Protein AF-R5AY94-F1 (afdb_monomer)

pLDDT: mean 90.34, std 13.42, range [34.06, 98.62]

Mean predicted aligned error: 11.08 Å

Structure (mmCIF, N/CA/C/O backbone):
data_AF-R5AY94-F1
#
_entry.id   AF-R5AY94-F1
#
loop_
_atom_site.group_PDB
_atom_site.id
_atom_site.type_symbol
_atom_site.label_atom_id
_atom_site.label_alt_id
_atom_site.label_comp_id
_atom_site.label_asym_id
_atom_site.label_entity_id
_atom_site.label_seq_id
_atom_site.pdbx_PDB_ins_code
_atom_site.Cartn_x
_atom_site.Cartn_y
_atom_site.Cartn_z
_atom_site.occupancy
_atom_site.B_iso_or_equiv
_atom_site.auth_seq_id
_atom_site.auth_comp_id
_atom_site.auth_asym_id
_atom_site.auth_atom_id
_atom_site.pdbx_PDB_model_num
ATOM 1 N N . MET A 1 1 ? -91.501 -63.914 -25.524 1.00 34.97 1 MET A N 1
ATOM 2 C CA . MET A 1 1 ? -90.488 -63.942 -26.600 1.00 34.97 1 MET A CA 1
ATOM 3 C C . MET A 1 1 ? -89.301 -63.118 -26.114 1.00 34.97 1 MET A C 1
ATOM 5 O O . MET A 1 1 ? -89.539 -61.985 -25.744 1.00 34.97 1 MET A O 1
ATOM 9 N N . LYS A 1 2 ? -88.122 -63.753 -26.025 1.00 34.84 2 LYS A N 1
ATOM 10 C CA . LYS A 1 2 ? -86.732 -63.253 -25.892 1.00 34.84 2 LYS A CA 1
ATOM 11 C C . LYS A 1 2 ? -86.405 -61.986 -25.066 1.00 34.84 2 LYS A C 1
ATOM 13 O O . LYS A 1 2 ? -86.989 -60.925 -25.222 1.00 34.84 2 LYS A O 1
ATOM 18 N N . SER A 1 3 ? -85.374 -62.164 -24.239 1.00 39.06 3 SER A N 1
ATOM 19 C CA . SER A 1 3 ? -84.642 -61.188 -23.428 1.00 39.06 3 SER A CA 1
ATOM 20 C C . SER A 1 3 ? -84.000 -60.057 -24.235 1.00 39.06 3 SER A C 1
ATOM 22 O O . SER A 1 3 ? -83.701 -60.250 -25.408 1.00 39.06 3 SER A O 1
ATOM 24 N N . ILE A 1 4 ? -83.685 -58.949 -23.551 1.00 38.19 4 ILE A N 1
ATOM 25 C CA . ILE A 1 4 ? -82.401 -58.227 -23.623 1.00 38.19 4 ILE A CA 1
ATOM 26 C C . ILE A 1 4 ? -82.153 -57.584 -22.244 1.00 38.19 4 ILE A C 1
ATOM 28 O O . ILE A 1 4 ? -83.044 -56.985 -21.647 1.00 38.19 4 ILE A O 1
ATOM 32 N N . ILE A 1 5 ? -80.937 -57.792 -21.746 1.00 44.88 5 ILE A N 1
ATOM 33 C CA . ILE A 1 5 ? -80.320 -57.218 -20.546 1.00 44.88 5 ILE A CA 1
ATOM 34 C C . ILE A 1 5 ? -79.666 -55.890 -20.947 1.00 44.88 5 ILE A C 1
ATOM 36 O O . ILE A 1 5 ? -78.965 -55.887 -21.956 1.00 44.88 5 ILE A O 1
ATOM 40 N N . SER A 1 6 ? -79.792 -54.834 -20.131 1.00 34.69 6 SER A N 1
ATOM 41 C CA . SER A 1 6 ? -78.907 -53.654 -20.186 1.00 34.69 6 SER A CA 1
ATOM 42 C C . SER A 1 6 ? -78.714 -53.020 -18.800 1.00 34.69 6 SER A C 1
ATOM 44 O O . SER A 1 6 ? -79.535 -52.246 -18.325 1.00 34.69 6 SER A O 1
ATOM 46 N N . THR A 1 7 ? -77.623 -53.449 -18.171 1.00 34.25 7 THR A N 1
ATOM 47 C CA . THR A 1 7 ? -76.639 -52.777 -17.303 1.00 34.25 7 THR A CA 1
ATOM 48 C C . THR A 1 7 ? -76.998 -51.502 -16.520 1.00 34.25 7 THR A C 1
ATOM 50 O O . THR A 1 7 ? -77.291 -50.441 -17.063 1.00 34.25 7 THR A O 1
ATOM 53 N N . LEU A 1 8 ? -76.804 -51.632 -15.206 1.00 35.09 8 LEU A N 1
ATOM 54 C CA . LEU A 1 8 ? -76.816 -50.631 -14.144 1.00 35.09 8 LEU A CA 1
ATOM 55 C C . LEU A 1 8 ? -75.519 -49.790 -14.162 1.00 35.09 8 LEU A C 1
ATOM 57 O O . LEU A 1 8 ? -74.430 -50.356 -14.093 1.00 35.09 8 LEU A O 1
ATOM 61 N N . ALA A 1 9 ? -75.624 -48.460 -14.194 1.00 34.47 9 ALA A N 1
ATOM 62 C CA . ALA A 1 9 ? -74.518 -47.545 -13.896 1.00 34.47 9 ALA A CA 1
ATOM 63 C C . ALA A 1 9 ? -74.770 -46.902 -12.523 1.00 34.47 9 ALA A C 1
ATOM 65 O O . ALA A 1 9 ? -75.576 -45.981 -12.404 1.00 34.47 9 ALA A O 1
ATOM 66 N N . ILE A 1 10 ? -74.117 -47.413 -11.474 1.00 39.81 10 ILE A N 1
ATOM 67 C CA . ILE A 1 10 ? -74.076 -46.744 -10.168 1.00 39.81 10 ILE A CA 1
ATOM 68 C C . ILE A 1 10 ? -72.895 -45.777 -10.198 1.00 39.81 10 ILE A C 1
ATOM 70 O O . ILE A 1 10 ? -71.736 -46.182 -10.228 1.00 39.81 10 ILE A O 1
ATOM 74 N N . LEU A 1 11 ? -73.223 -44.491 -10.209 1.00 34.06 11 LEU A N 1
ATOM 75 C CA . LEU A 1 11 ? -72.298 -43.383 -10.037 1.00 34.06 11 LEU A CA 1
ATOM 76 C C . LEU A 1 11 ? -71.847 -43.362 -8.563 1.00 34.06 11 LEU A C 1
ATOM 78 O O . LEU A 1 11 ? -72.605 -42.951 -7.688 1.00 34.06 11 LEU A O 1
ATOM 82 N N . THR A 1 12 ? -70.638 -43.830 -8.254 1.00 42.84 12 THR A N 1
ATOM 83 C CA . THR A 1 12 ? -70.038 -43.615 -6.928 1.00 42.84 12 THR A CA 1
ATOM 84 C C . THR A 1 12 ? -69.499 -42.192 -6.860 1.00 42.84 12 THR A C 1
ATOM 86 O O . THR A 1 12 ? -68.446 -41.890 -7.421 1.00 42.84 12 THR A O 1
ATOM 89 N N . ALA A 1 13 ? -70.236 -41.305 -6.194 1.00 41.12 13 ALA A N 1
ATOM 90 C CA . ALA A 1 13 ? -69.747 -39.983 -5.836 1.00 41.12 13 ALA A CA 1
ATOM 91 C C . ALA A 1 13 ? -68.631 -40.126 -4.788 1.00 41.12 13 ALA A C 1
ATOM 93 O O . ALA A 1 13 ? -68.873 -40.585 -3.673 1.00 41.12 13 ALA A O 1
ATOM 94 N N . PHE A 1 14 ? -67.406 -39.739 -5.147 1.00 42.56 14 PHE A N 1
ATOM 95 C CA . PHE A 1 14 ? -66.345 -39.503 -4.173 1.00 42.56 14 PHE A CA 1
ATOM 96 C C . PHE A 1 14 ? -66.719 -38.268 -3.351 1.00 42.56 14 PHE A C 1
ATOM 98 O O . PHE A 1 14 ? -66.748 -37.153 -3.870 1.00 42.56 14 PHE A O 1
ATOM 105 N N . THR A 1 15 ? -66.994 -38.445 -2.063 1.00 47.50 15 THR A N 1
ATOM 106 C CA . THR A 1 15 ? -66.993 -37.331 -1.115 1.00 47.50 15 THR A CA 1
ATOM 107 C C . THR A 1 15 ? -65.539 -36.972 -0.830 1.00 47.50 15 THR A C 1
ATOM 109 O O . THR A 1 15 ? -64.868 -37.659 -0.061 1.00 47.50 15 THR A O 1
ATOM 112 N N . ALA A 1 16 ? -65.029 -35.925 -1.477 1.00 42.28 16 ALA A N 1
ATOM 113 C CA . ALA A 1 16 ? -63.759 -35.325 -1.094 1.00 42.28 16 ALA A CA 1
ATOM 114 C C . ALA A 1 16 ? -63.924 -34.700 0.301 1.00 42.28 16 ALA A C 1
ATOM 116 O O . ALA A 1 16 ? -64.634 -33.709 0.465 1.00 42.28 16 ALA A O 1
ATOM 117 N N . SER A 1 17 ? -63.313 -35.300 1.321 1.00 54.66 17 SER A N 1
ATOM 118 C CA . SER A 1 17 ? -63.192 -34.678 2.637 1.00 54.66 17 SER A CA 1
ATOM 119 C C . SER A 1 17 ? -62.143 -33.571 2.551 1.00 54.66 17 SER A C 1
ATOM 121 O O . SER A 1 17 ? -60.967 -33.855 2.326 1.00 54.66 17 SER A O 1
ATOM 123 N N . ALA A 1 18 ? -62.557 -32.316 2.714 1.00 49.47 18 ALA A N 1
ATOM 124 C CA . ALA A 1 18 ? -61.628 -31.203 2.851 1.00 49.47 18 ALA A CA 1
ATOM 125 C C . ALA A 1 18 ? -60.953 -31.285 4.231 1.00 49.47 18 ALA A C 1
ATOM 127 O O . ALA A 1 18 ? -61.608 -31.117 5.258 1.00 49.47 18 ALA A O 1
ATOM 128 N N . GLU A 1 19 ? -59.654 -31.583 4.258 1.00 58.69 19 GLU A N 1
ATOM 129 C CA . GLU A 1 19 ? -58.841 -31.482 5.469 1.00 58.69 19 GLU A CA 1
ATOM 130 C C . GLU A 1 19 ? -58.380 -30.027 5.619 1.00 58.69 19 GLU A C 1
ATOM 132 O O . GLU A 1 19 ? -57.666 -29.506 4.762 1.00 58.69 19 GLU A O 1
ATOM 137 N N . ILE A 1 20 ? -58.786 -29.362 6.701 1.00 65.19 20 ILE A N 1
ATOM 138 C CA . ILE A 1 20 ? -58.244 -28.049 7.058 1.00 65.19 20 ILE A CA 1
ATOM 139 C C . ILE A 1 20 ? -56.851 -28.287 7.651 1.00 65.19 20 ILE A C 1
ATOM 141 O O . ILE A 1 20 ? -56.718 -28.925 8.697 1.00 65.19 20 ILE A O 1
ATOM 145 N N . ARG A 1 21 ? -55.812 -27.810 6.958 1.00 73.75 21 ARG A N 1
ATOM 146 C CA . ARG A 1 21 ? -54.423 -27.836 7.428 1.00 73.75 21 ARG A CA 1
ATOM 147 C C . ARG A 1 21 ? -53.996 -26.426 7.798 1.00 73.75 21 ARG A C 1
ATOM 149 O O . ARG A 1 21 ? -54.076 -25.524 6.971 1.00 73.75 21 ARG A O 1
ATOM 156 N N . GLU A 1 22 ? -53.543 -26.259 9.031 1.00 79.75 22 GLU A N 1
ATOM 157 C CA . GLU A 1 22 ? -52.978 -25.004 9.517 1.00 79.75 22 GLU A CA 1
ATOM 158 C C . GLU A 1 22 ? -51.466 -25.018 9.292 1.00 79.75 22 GLU A C 1
ATOM 160 O O . GLU A 1 22 ? -50.769 -25.960 9.682 1.00 79.75 22 GLU A O 1
ATOM 165 N N . THR A 1 23 ? -50.957 -23.978 8.639 1.00 89.06 23 THR A N 1
ATOM 166 C CA . THR A 1 23 ? -49.537 -23.826 8.316 1.00 89.06 23 THR A CA 1
ATOM 167 C C . THR A 1 23 ? -48.998 -22.515 8.876 1.00 89.06 23 THR A C 1
ATOM 169 O O . THR A 1 23 ? -49.680 -21.492 8.830 1.00 89.06 23 THR A O 1
ATOM 172 N N . MET A 1 24 ? -47.759 -22.537 9.363 1.00 87.25 24 MET A N 1
ATOM 173 C CA . MET A 1 24 ? -46.984 -21.363 9.752 1.00 87.25 24 MET A CA 1
ATOM 174 C C . MET A 1 24 ? -45.966 -21.055 8.654 1.00 87.25 24 MET A C 1
ATOM 176 O O . MET A 1 24 ? -45.112 -21.887 8.357 1.00 87.25 24 MET A O 1
ATOM 180 N N . ASN A 1 25 ? -46.031 -19.853 8.086 1.00 89.44 25 ASN A N 1
ATOM 181 C CA . ASN A 1 25 ? -45.096 -19.401 7.056 1.00 89.44 25 ASN A CA 1
ATOM 182 C C . ASN A 1 25 ? -44.098 -18.415 7.666 1.00 89.44 25 ASN A C 1
ATOM 184 O O . ASN A 1 25 ? -44.501 -17.380 8.199 1.00 89.44 25 ASN A O 1
ATOM 188 N N . VAL A 1 26 ? -42.808 -18.729 7.565 1.00 89.56 26 VAL A N 1
ATOM 189 C CA . VAL A 1 26 ? -41.699 -17.851 7.946 1.00 89.56 26 VAL A CA 1
ATOM 190 C C . VAL A 1 26 ? -41.059 -17.329 6.667 1.00 89.56 26 VAL A C 1
ATOM 192 O O . VAL A 1 26 ? -40.454 -18.094 5.921 1.00 89.56 26 VAL A O 1
ATOM 195 N N . ASN A 1 27 ? -41.216 -16.035 6.404 1.00 89.38 27 ASN A N 1
ATOM 196 C CA . ASN A 1 27 ? -40.558 -15.370 5.281 1.00 89.38 27 ASN A CA 1
ATOM 197 C C . ASN A 1 27 ? -39.185 -14.878 5.740 1.00 89.38 27 ASN A C 1
ATOM 199 O O . ASN A 1 27 ? -39.097 -14.114 6.702 1.00 89.38 27 ASN A O 1
ATOM 203 N N . LEU A 1 28 ? -38.136 -15.345 5.075 1.00 86.19 28 LEU A N 1
ATOM 204 C CA . LEU A 1 28 ? -36.752 -14.995 5.352 1.00 86.19 28 LEU A CA 1
ATOM 205 C C . LEU A 1 28 ? -36.343 -13.752 4.550 1.00 86.19 28 LEU A C 1
ATOM 207 O O . LEU A 1 28 ? -36.939 -13.422 3.523 1.00 86.19 28 LEU A O 1
ATOM 211 N N . ALA A 1 29 ? -35.324 -13.045 5.042 1.00 72.69 29 ALA A N 1
ATOM 212 C CA . ALA A 1 29 ? -34.836 -11.802 4.439 1.00 72.69 29 ALA A CA 1
ATOM 213 C C . ALA A 1 29 ? -34.216 -12.008 3.045 1.00 72.69 29 ALA A C 1
ATOM 215 O O . ALA A 1 29 ? -34.224 -11.090 2.231 1.00 72.69 29 ALA A O 1
ATOM 216 N N . ASP A 1 30 ? -33.748 -13.222 2.745 1.00 79.56 30 ASP A N 1
ATOM 217 C CA . ASP A 1 30 ? -33.262 -13.622 1.419 1.00 79.56 30 ASP A CA 1
ATOM 218 C C . ASP A 1 30 ? -34.393 -13.836 0.387 1.00 79.56 30 ASP A C 1
ATOM 220 O O . ASP A 1 30 ? -34.139 -14.197 -0.761 1.00 79.56 30 ASP A O 1
ATOM 224 N N . GLY A 1 31 ? -35.651 -13.611 0.787 1.00 80.06 31 GLY A N 1
ATOM 225 C CA . GLY A 1 31 ? -36.835 -13.755 -0.055 1.00 80.06 31 GLY A CA 1
ATOM 226 C C . GLY A 1 31 ? -37.407 -15.172 -0.102 1.00 80.06 31 GLY A C 1
ATOM 227 O O . GLY A 1 31 ? -38.411 -15.395 -0.781 1.00 80.06 31 GLY A O 1
ATOM 228 N N . THR A 1 32 ? -36.816 -16.133 0.612 1.00 90.06 32 THR A N 1
ATOM 229 C CA . THR A 1 32 ? -37.347 -17.496 0.699 1.00 90.06 32 THR A CA 1
ATOM 230 C C . THR A 1 32 ? -38.437 -17.615 1.768 1.00 90.06 32 THR A C 1
ATOM 232 O O . THR A 1 32 ? -38.491 -16.858 2.738 1.00 90.06 32 THR A O 1
ATOM 235 N N . THR A 1 33 ? -39.336 -18.587 1.605 1.00 93.81 33 THR A N 1
ATOM 236 C CA . THR A 1 33 ? -40.382 -18.887 2.591 1.00 93.81 33 THR A CA 1
ATOM 237 C C . THR A 1 33 ? -40.219 -20.310 3.094 1.00 93.81 33 THR A C 1
ATOM 239 O O . THR A 1 33 ? -40.278 -21.264 2.316 1.00 93.81 33 THR A O 1
ATOM 242 N N . VAL A 1 34 ? -40.102 -20.466 4.410 1.00 92.38 34 VAL A N 1
ATOM 243 C CA . VAL A 1 34 ? -40.147 -21.769 5.075 1.00 92.38 34 VAL A CA 1
ATOM 244 C C . VAL A 1 34 ? -41.550 -21.989 5.629 1.00 92.38 34 VAL A C 1
ATOM 246 O O . VAL A 1 34 ? -42.057 -21.186 6.410 1.00 92.38 34 VAL A O 1
ATOM 249 N N . THR A 1 35 ? -42.196 -23.074 5.205 1.00 91.00 35 THR A N 1
ATOM 250 C CA . THR A 1 35 ? -43.553 -23.432 5.639 1.00 91.00 35 THR A CA 1
ATOM 251 C C . THR A 1 35 ? -43.501 -24.611 6.601 1.00 91.00 35 THR A C 1
ATOM 253 O O . THR A 1 35 ? -42.995 -25.675 6.251 1.00 91.00 35 THR A O 1
ATOM 256 N N . TYR A 1 36 ? -44.076 -24.440 7.787 1.00 89.00 36 TYR A N 1
ATOM 257 C CA . TYR A 1 36 ? -44.225 -25.481 8.798 1.00 89.00 36 TYR A CA 1
ATOM 258 C C . TYR A 1 36 ? -45.691 -25.885 8.918 1.00 89.00 36 TYR A C 1
ATOM 260 O O . TYR A 1 36 ? -46.584 -25.038 8.940 1.00 89.00 36 TYR A O 1
ATOM 268 N N . ASN A 1 37 ? -45.959 -27.179 9.046 1.00 88.25 37 ASN A N 1
ATOM 269 C CA . ASN A 1 37 ? -47.265 -27.648 9.490 1.00 88.25 37 ASN A CA 1
ATOM 270 C C . ASN A 1 37 ? -47.376 -27.402 10.998 1.00 88.25 37 ASN A C 1
ATOM 272 O O . ASN A 1 37 ? -46.527 -27.857 11.761 1.00 88.25 37 ASN A O 1
ATOM 276 N N . VAL A 1 38 ? -48.415 -26.690 11.435 1.00 86.12 38 VAL A N 1
ATOM 277 C CA . VAL A 1 38 ? -48.557 -26.273 12.841 1.00 86.12 38 VAL A CA 1
ATOM 278 C C . VAL A 1 38 ? -48.622 -27.477 13.786 1.00 86.12 38 VAL A C 1
ATOM 280 O O . VAL A 1 38 ? -48.124 -27.397 14.904 1.00 86.12 38 VAL A O 1
ATOM 283 N N . LYS A 1 39 ? -49.144 -28.625 13.327 1.00 86.25 39 LYS A N 1
ATOM 284 C CA . LYS A 1 39 ? -49.183 -29.872 14.116 1.00 86.25 39 LYS A CA 1
ATOM 285 C C . LYS A 1 39 ? -47.795 -30.399 14.499 1.00 86.25 39 LYS A C 1
ATOM 287 O O . LYS A 1 39 ? -47.687 -31.126 15.482 1.00 86.25 39 LYS A O 1
ATOM 292 N N . ASP A 1 40 ? -46.769 -30.031 13.739 1.00 87.12 40 ASP A N 1
ATOM 293 C CA . ASP A 1 40 ? -45.397 -30.502 13.924 1.00 87.12 40 ASP A CA 1
ATOM 294 C C . ASP A 1 40 ? -44.556 -29.514 14.762 1.00 87.12 40 ASP A C 1
ATOM 296 O O . ASP A 1 40 ? -43.417 -29.809 15.124 1.00 87.12 40 ASP A O 1
ATOM 300 N N . VAL A 1 41 ? -45.108 -28.344 15.118 1.00 84.62 41 VAL A N 1
ATOM 301 C CA . VAL A 1 41 ? -44.423 -27.306 15.903 1.00 84.62 41 VAL A CA 1
ATOM 302 C C . VAL A 1 41 ? -44.779 -27.454 17.382 1.00 84.62 41 VAL A C 1
ATOM 304 O O . VAL A 1 41 ? -45.906 -27.201 17.795 1.00 84.62 41 VAL A O 1
ATOM 307 N N . THR A 1 42 ? -43.804 -27.843 18.206 1.00 87.94 42 THR A N 1
ATOM 308 C CA . THR A 1 42 ? -44.009 -27.992 19.662 1.00 87.94 42 THR A CA 1
ATOM 309 C C . THR A 1 42 ? -43.748 -26.691 20.428 1.00 87.94 42 THR A C 1
ATOM 311 O O . THR A 1 42 ? -44.441 -26.395 21.399 1.00 87.94 42 THR A O 1
ATOM 314 N N . ASN A 1 43 ? -42.758 -25.899 20.007 1.00 86.31 43 ASN A N 1
ATOM 315 C CA . ASN A 1 43 ? -42.499 -24.555 20.519 1.00 86.31 43 ASN A CA 1
ATOM 316 C C . ASN A 1 43 ? -41.846 -23.687 19.432 1.00 86.31 43 ASN A C 1
ATOM 318 O O . ASN A 1 43 ? -41.287 -24.209 18.468 1.00 86.31 43 ASN A O 1
ATOM 322 N N . VAL A 1 44 ? -41.921 -22.368 19.610 1.00 85.75 44 VAL A N 1
ATOM 323 C CA . VAL A 1 44 ? -41.133 -21.382 18.864 1.00 85.75 44 VAL A CA 1
ATOM 324 C C . VAL A 1 44 ? -40.446 -20.518 19.908 1.00 85.75 44 VAL A C 1
ATOM 326 O O . VAL A 1 44 ? -41.116 -19.939 20.763 1.00 85.75 44 VAL A O 1
ATOM 329 N N . THR A 1 45 ? -39.120 -20.465 19.859 1.00 74.81 45 THR A N 1
ATOM 330 C CA . THR A 1 45 ? -38.317 -19.707 20.820 1.00 74.81 45 THR A CA 1
ATOM 331 C C . THR A 1 45 ? -37.501 -18.675 20.063 1.00 74.81 45 THR A C 1
ATOM 333 O O . THR A 1 45 ? -36.891 -18.992 19.045 1.00 74.81 45 THR A O 1
ATOM 336 N N . PHE A 1 46 ? -37.504 -17.445 20.567 1.00 80.31 46 PHE A N 1
ATOM 337 C CA . PHE A 1 46 ? -36.675 -16.358 20.068 1.00 80.31 46 PHE A CA 1
ATOM 338 C C . PHE A 1 46 ? -35.607 -16.085 21.119 1.00 80.31 46 PHE A C 1
ATOM 340 O O . PHE A 1 46 ? -35.935 -15.789 22.268 1.00 80.31 46 PHE A O 1
ATOM 347 N N . GLU A 1 47 ? -34.343 -16.223 20.739 1.00 74.94 47 GLU A N 1
ATOM 348 C CA . GLU A 1 47 ? -33.216 -15.870 21.591 1.00 74.94 47 GLU A CA 1
ATOM 349 C C . GLU A 1 47 ? -32.656 -14.530 21.119 1.00 74.94 47 GLU A C 1
ATOM 351 O O . GLU A 1 47 ? -32.255 -14.382 19.965 1.00 74.94 47 GLU A O 1
ATOM 356 N N . SER A 1 48 ? -32.657 -13.543 22.011 1.00 67.56 48 SER A N 1
ATOM 357 C CA . SER A 1 48 ? -32.000 -12.260 21.776 1.00 67.56 48 SER A CA 1
ATOM 358 C C . SER A 1 48 ? -30.627 -12.309 22.429 1.00 67.56 48 SER A C 1
ATOM 360 O O . SER A 1 48 ? -30.530 -12.342 23.655 1.00 67.56 48 SER A O 1
ATOM 362 N N . LYS A 1 49 ? -29.565 -12.316 21.622 1.00 67.38 49 LYS A N 1
ATOM 363 C CA . LYS A 1 49 ? -28.190 -12.189 22.112 1.00 67.38 49 LYS A CA 1
ATOM 364 C C . LYS A 1 49 ? -27.812 -10.708 22.124 1.00 67.38 49 LYS A C 1
ATOM 366 O O . LYS A 1 49 ? -27.916 -10.039 21.100 1.00 67.38 49 LYS A O 1
ATOM 371 N N . GLU A 1 50 ? -27.373 -10.197 23.269 1.00 69.88 50 GLU A N 1
ATOM 372 C CA . GLU A 1 50 ? -26.692 -8.902 23.325 1.00 69.88 50 GLU A CA 1
ATOM 373 C C . GLU A 1 50 ? -25.294 -9.092 22.727 1.00 69.88 50 GLU A C 1
ATOM 375 O O . GLU A 1 50 ? -24.468 -9.834 23.263 1.00 69.88 50 GLU A O 1
ATOM 380 N N . ILE A 1 51 ? -25.061 -8.492 21.562 1.00 72.12 51 ILE A N 1
ATOM 381 C CA . ILE A 1 51 ? -23.766 -8.539 20.886 1.00 72.12 51 ILE A CA 1
ATOM 382 C C . ILE A 1 51 ? -22.963 -7.345 21.392 1.00 72.12 51 ILE A C 1
ATOM 384 O O . ILE A 1 51 ? -23.393 -6.199 21.276 1.00 72.12 51 ILE A O 1
ATOM 388 N N . ARG A 1 52 ? -21.795 -7.612 21.977 1.00 83.31 52 ARG A N 1
ATOM 389 C CA . ARG A 1 52 ? -20.845 -6.553 22.315 1.00 83.31 52 ARG A CA 1
ATOM 390 C C . ARG A 1 52 ? -20.276 -5.995 21.016 1.00 83.31 52 ARG A C 1
ATOM 392 O O . 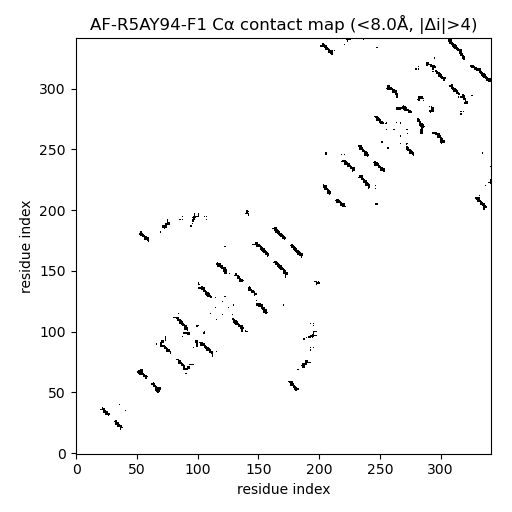ARG A 1 52 ? -19.765 -6.754 20.212 1.00 83.31 52 ARG A O 1
ATOM 399 N N . GLU A 1 53 ? -20.315 -4.686 20.826 1.00 91.88 53 GLU A N 1
ATOM 400 C CA . GLU A 1 53 ? -19.757 -4.034 19.639 1.00 91.88 53 GLU A CA 1
ATOM 401 C C . GLU A 1 53 ? -18.389 -3.427 19.978 1.00 91.88 53 GLU A C 1
ATOM 403 O O . GLU A 1 53 ? -18.281 -2.240 20.280 1.00 91.88 53 GLU A O 1
ATOM 408 N N . ALA A 1 54 ? -17.337 -4.251 20.017 1.00 95.31 54 ALA A N 1
ATOM 409 C CA . ALA A 1 54 ? -16.001 -3.757 20.358 1.00 95.31 54 ALA A CA 1
ATOM 410 C C . ALA A 1 54 ? -15.353 -2.996 19.199 1.00 95.31 54 ALA A C 1
ATOM 412 O O . ALA A 1 54 ? -14.627 -2.036 19.437 1.00 95.31 54 ALA A O 1
ATOM 413 N N . PHE A 1 55 ? -15.609 -3.411 17.960 1.00 97.94 55 PHE A N 1
ATOM 414 C CA . PHE A 1 55 ? -15.141 -2.723 16.765 1.00 97.94 55 PHE A CA 1
ATOM 415 C C . PHE A 1 55 ? -16.199 -2.826 15.670 1.00 97.94 55 PHE A C 1
ATOM 417 O O . PHE A 1 55 ? -16.735 -3.906 15.427 1.00 97.94 55 PHE A O 1
ATOM 424 N N . THR A 1 56 ? -16.551 -1.705 15.043 1.00 97.75 56 THR A N 1
ATOM 425 C CA . THR A 1 56 ? -17.546 -1.685 13.967 1.00 97.75 56 THR A CA 1
ATOM 426 C C . THR A 1 56 ? -17.117 -0.774 12.836 1.00 97.75 56 THR A C 1
ATOM 428 O O . THR A 1 56 ? -16.436 0.230 13.058 1.00 97.75 56 THR A O 1
ATOM 431 N N . ILE A 1 57 ? -17.538 -1.138 11.629 1.00 97.50 57 ILE A N 1
ATOM 432 C CA . ILE A 1 57 ? -17.333 -0.363 10.409 1.00 97.50 57 ILE A CA 1
ATOM 433 C C . ILE A 1 57 ? -18.667 -0.322 9.681 1.00 97.50 57 ILE A C 1
ATOM 435 O O . ILE A 1 57 ? -19.278 -1.355 9.432 1.00 97.50 57 ILE A O 1
ATOM 439 N N . THR A 1 58 ? -19.135 0.874 9.356 1.00 97.25 58 THR A N 1
ATOM 440 C CA . THR A 1 58 ? -20.337 1.097 8.552 1.00 97.25 58 THR A CA 1
ATOM 441 C C . THR A 1 58 ? -19.916 1.864 7.306 1.00 97.25 58 THR A C 1
ATOM 443 O O . THR A 1 58 ? -19.762 3.083 7.393 1.00 97.25 58 THR A O 1
ATOM 446 N N . PRO A 1 59 ? -19.679 1.184 6.170 1.00 93.38 59 PRO A N 1
ATOM 447 C CA . PRO A 1 59 ? -19.340 1.847 4.917 1.00 93.38 59 PRO A CA 1
ATOM 448 C C . PRO A 1 59 ? -20.452 2.796 4.469 1.00 93.38 59 PRO A C 1
ATOM 450 O O . PRO A 1 59 ? -21.628 2.596 4.793 1.00 93.38 59 PRO A O 1
ATOM 453 N N . ALA A 1 60 ? -20.103 3.798 3.670 1.00 91.12 60 ALA A N 1
ATOM 454 C CA . ALA A 1 60 ? -21.071 4.725 3.098 1.00 91.12 60 ALA A CA 1
ATOM 455 C C . ALA A 1 60 ? -22.151 3.995 2.273 1.00 91.12 60 ALA A C 1
ATOM 457 O O . ALA A 1 60 ? -21.888 3.445 1.206 1.00 91.12 60 ALA A O 1
ATOM 458 N N . GLY A 1 61 ? -23.388 3.965 2.781 1.00 86.19 61 GLY A N 1
ATOM 459 C CA . GLY A 1 61 ? -24.498 3.243 2.144 1.00 86.19 61 GLY A CA 1
ATOM 460 C C . GLY A 1 61 ? -24.388 1.711 2.192 1.00 86.19 61 GLY A C 1
ATOM 461 O O . GLY A 1 61 ? -25.187 1.038 1.542 1.00 86.19 61 GLY A O 1
ATOM 462 N N . GLY A 1 62 ? -23.425 1.170 2.943 1.00 88.44 62 GLY A N 1
ATOM 463 C CA . GLY A 1 62 ? -23.230 -0.261 3.158 1.00 88.44 62 GLY A CA 1
ATOM 464 C C . GLY A 1 62 ? -23.846 -0.767 4.462 1.00 88.44 62 GLY A C 1
ATOM 465 O O . GLY A 1 62 ? -24.399 -0.009 5.263 1.00 88.44 62 GLY A O 1
ATOM 466 N N . GLU A 1 63 ? -23.741 -2.076 4.683 1.00 91.94 63 GLU A N 1
ATOM 467 C CA . GLU A 1 63 ? -24.160 -2.698 5.939 1.00 91.94 63 GLU A CA 1
ATOM 468 C C . GLU A 1 63 ? -23.090 -2.541 7.024 1.00 91.94 63 GLU A C 1
ATOM 470 O O . GLU A 1 63 ? -21.888 -2.590 6.760 1.00 91.94 63 GLU A O 1
ATOM 475 N N . LYS A 1 64 ? -23.541 -2.369 8.269 1.00 94.38 64 LYS A N 1
ATOM 476 C CA . LYS A 1 64 ? -22.660 -2.313 9.435 1.00 94.38 64 LYS A CA 1
ATOM 477 C C . LYS A 1 64 ? -22.034 -3.685 9.685 1.00 94.38 64 LYS A C 1
ATOM 479 O O . LYS A 1 64 ? -22.741 -4.647 9.979 1.00 94.38 64 LYS A O 1
ATOM 484 N N . VAL A 1 65 ? -20.708 -3.738 9.666 1.00 94.88 65 VAL A N 1
ATOM 485 C CA . VAL A 1 65 ? -19.904 -4.894 10.067 1.00 94.88 65 VAL A CA 1
ATOM 486 C C . VAL A 1 65 ? -19.559 -4.767 11.551 1.00 94.88 65 VAL A C 1
ATOM 488 O O . VAL A 1 65 ? -19.145 -3.699 12.011 1.00 94.88 65 VAL A O 1
ATOM 491 N N . ILE A 1 66 ? -19.751 -5.846 12.315 1.00 95.19 66 ILE A N 1
ATOM 492 C CA . ILE A 1 66 ? -19.582 -5.873 13.774 1.00 95.19 66 ILE A CA 1
ATOM 493 C C . ILE A 1 66 ? -18.568 -6.947 14.161 1.00 95.19 66 ILE A C 1
ATOM 495 O O . ILE A 1 66 ? -18.734 -8.117 13.826 1.00 95.19 66 ILE A O 1
ATOM 499 N N . TYR A 1 67 ? -17.580 -6.552 14.959 1.00 95.25 67 TYR A N 1
ATOM 500 C CA . TYR A 1 67 ? -16.619 -7.435 15.605 1.00 95.25 67 TYR A CA 1
ATOM 501 C C . TYR A 1 67 ? -16.830 -7.406 17.123 1.00 95.25 67 TYR A C 1
ATOM 503 O O . TYR A 1 67 ? -16.783 -6.347 17.762 1.00 95.25 67 TYR A O 1
ATOM 511 N N . GLU A 1 68 ? -17.063 -8.586 17.714 1.00 93.88 68 GLU A N 1
ATOM 512 C CA . GLU A 1 68 ? -17.369 -8.712 19.149 1.00 93.88 68 GLU A CA 1
ATOM 513 C C . GLU A 1 68 ? -16.192 -8.313 20.056 1.00 93.88 68 GLU A C 1
ATOM 515 O O . GLU A 1 68 ? -16.378 -7.942 21.221 1.00 93.88 68 GLU A O 1
ATOM 520 N N . THR A 1 69 ? -14.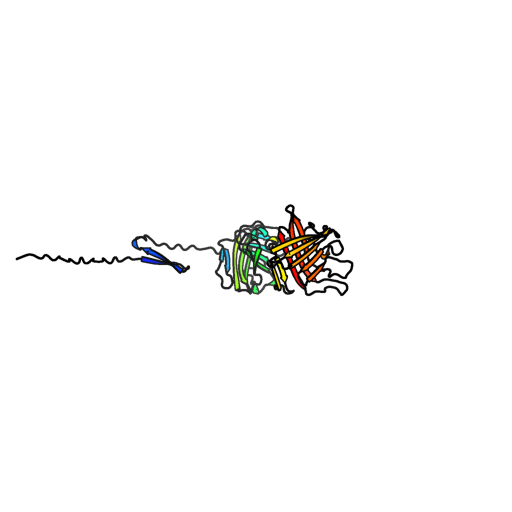971 -8.382 19.522 1.00 93.50 69 THR A N 1
ATOM 521 C CA . THR A 1 69 ? -13.722 -8.098 20.227 1.00 93.50 69 THR A CA 1
ATOM 522 C C . THR A 1 69 ? -12.732 -7.361 19.328 1.00 93.50 69 THR A C 1
ATOM 524 O O . THR A 1 69 ? -12.829 -7.390 18.105 1.00 93.50 69 THR A O 1
ATOM 527 N N . ILE A 1 70 ? -11.751 -6.719 19.963 1.00 97.25 70 ILE A N 1
ATOM 528 C CA . ILE A 1 70 ? -10.488 -6.327 19.335 1.00 97.25 70 ILE A CA 1
ATOM 529 C C . ILE A 1 70 ? -9.457 -7.353 19.825 1.00 97.25 70 ILE A C 1
ATOM 531 O O . ILE A 1 70 ? -9.098 -7.293 21.007 1.00 97.25 70 ILE A O 1
ATOM 535 N N . PRO A 1 71 ? -9.035 -8.330 18.994 1.00 95.88 71 PRO A N 1
ATOM 536 C CA . PRO A 1 71 ? -8.214 -9.455 19.451 1.00 95.88 71 PRO A CA 1
ATOM 537 C C . PRO A 1 71 ? -6.860 -9.025 20.017 1.00 95.88 71 PRO A C 1
ATOM 539 O O . PRO A 1 71 ? -6.376 -9.589 20.997 1.00 95.88 71 PRO A O 1
ATOM 542 N N . THR A 1 72 ? -6.252 -7.997 19.427 1.00 96.94 72 THR A N 1
ATOM 543 C CA . THR A 1 72 ? -4.983 -7.432 19.886 1.00 96.94 72 THR A CA 1
ATOM 544 C C . THR A 1 72 ? -4.991 -5.918 19.734 1.00 96.94 72 THR A C 1
ATOM 546 O O . THR A 1 72 ? -5.434 -5.388 18.719 1.00 96.94 72 THR A O 1
ATOM 549 N N . MET A 1 73 ? -4.446 -5.227 20.737 1.00 98.19 73 MET A N 1
ATOM 550 C CA . MET A 1 73 ? -4.037 -3.829 20.641 1.00 98.19 73 MET A CA 1
ATOM 551 C C . MET A 1 73 ? -2.512 -3.763 20.706 1.00 98.19 73 MET A C 1
ATOM 553 O O . MET A 1 73 ? -1.921 -4.060 21.745 1.00 98.19 73 MET A O 1
ATOM 557 N N . LEU A 1 74 ? -1.882 -3.375 19.608 1.00 98.38 74 LEU A N 1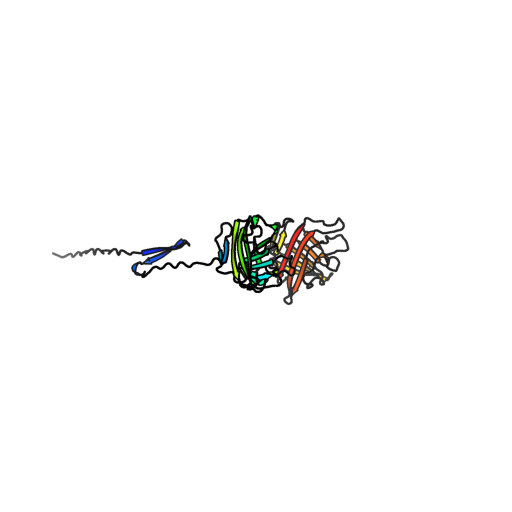
ATOM 558 C CA . LEU A 1 74 ? -0.461 -3.073 19.528 1.00 98.38 74 LEU A CA 1
ATOM 559 C C . LEU A 1 74 ? -0.233 -1.618 19.930 1.00 98.38 74 LEU A C 1
ATOM 561 O O . LEU A 1 74 ? -1.051 -0.744 19.639 1.00 98.38 74 LEU A O 1
ATOM 565 N N . ARG A 1 75 ? 0.885 -1.345 20.598 1.00 96.50 75 ARG A N 1
ATOM 566 C CA . ARG A 1 75 ? 1.283 0.006 20.992 1.00 96.50 75 ARG A CA 1
ATOM 567 C C . ARG A 1 75 ? 2.764 0.219 20.727 1.00 96.50 75 ARG A C 1
ATOM 569 O O . ARG A 1 75 ? 3.590 -0.522 21.258 1.00 96.50 75 ARG A O 1
ATOM 576 N N . VAL A 1 76 ? 3.091 1.293 20.017 1.00 95.25 76 VAL A N 1
ATOM 577 C CA . VAL A 1 76 ? 4.466 1.796 19.937 1.00 95.25 76 VAL A CA 1
ATOM 578 C C . VAL A 1 76 ? 4.678 2.760 21.095 1.00 95.25 76 VAL A C 1
ATOM 580 O O . VAL A 1 76 ? 3.924 3.722 21.284 1.00 95.25 76 VAL A O 1
ATOM 583 N N . VAL A 1 77 ? 5.671 2.465 21.933 1.00 79.12 77 VAL A N 1
ATOM 584 C CA . VAL A 1 77 ? 6.044 3.360 23.029 1.00 79.12 77 VAL A CA 1
ATOM 585 C C . VAL A 1 77 ? 7.001 4.412 22.473 1.00 79.12 77 VAL A C 1
ATOM 587 O O . VAL A 1 77 ? 8.015 4.037 21.890 1.00 79.12 77 VAL A O 1
ATOM 590 N N . PRO A 1 78 ? 6.716 5.710 22.658 1.00 81.25 78 PRO A N 1
ATOM 591 C CA . PRO A 1 78 ? 7.611 6.757 22.193 1.00 81.25 78 PRO A CA 1
ATOM 592 C C . PRO A 1 78 ? 9.002 6.617 22.827 1.00 81.25 78 PRO A C 1
ATOM 594 O O . PRO A 1 78 ? 9.117 6.446 24.042 1.00 81.25 78 PRO A O 1
ATOM 597 N N . GLY A 1 79 ? 10.053 6.713 22.007 1.00 76.56 79 GLY A N 1
ATOM 598 C CA . GLY A 1 79 ? 11.446 6.706 22.475 1.00 76.56 79 GLY A CA 1
ATOM 599 C C . GLY A 1 79 ? 11.840 7.973 23.249 1.00 76.56 79 GLY A C 1
ATOM 600 O O . GLY A 1 79 ? 12.789 7.950 24.028 1.00 76.56 79 GLY A O 1
ATOM 601 N N . GLU A 1 80 ? 11.080 9.059 23.079 1.00 77.62 80 GLU A N 1
ATOM 602 C CA . GLU A 1 80 ? 11.278 10.358 23.730 1.00 77.62 80 GLU A CA 1
ATOM 603 C C . GLU A 1 80 ? 9.947 10.912 24.260 1.00 77.62 80 GLU A C 1
ATOM 605 O O . GLU A 1 80 ? 8.904 10.713 23.642 1.00 77.62 80 GLU A O 1
ATOM 610 N N . GLU A 1 81 ? 9.956 11.669 25.364 1.00 68.81 81 GLU A N 1
ATOM 611 C CA . GLU A 1 81 ? 8.721 12.189 25.992 1.00 68.81 81 GLU A CA 1
ATOM 612 C C . GLU A 1 81 ? 7.866 13.078 25.068 1.00 68.81 81 GLU A C 1
ATOM 614 O O . GLU A 1 81 ? 6.651 13.153 25.238 1.00 68.81 81 GLU A O 1
ATOM 619 N N . ALA A 1 82 ? 8.481 13.735 24.080 1.00 73.25 82 ALA A N 1
ATOM 620 C CA . ALA A 1 82 ? 7.795 14.600 23.119 1.00 73.25 82 ALA A CA 1
ATOM 621 C C . ALA A 1 82 ? 7.295 13.861 21.862 1.00 73.25 82 ALA A C 1
ATOM 623 O O . ALA A 1 82 ? 6.742 14.493 20.961 1.00 73.25 82 ALA A O 1
ATOM 624 N N . SER A 1 83 ? 7.489 12.543 21.779 1.00 84.88 83 SER A N 1
ATOM 625 C CA . SER A 1 83 ? 7.062 11.755 20.625 1.00 84.88 83 SER A CA 1
ATOM 626 C C . SER A 1 83 ? 5.601 11.319 20.739 1.00 84.88 83 SER A C 1
ATOM 628 O O . SER A 1 83 ? 5.047 11.139 21.824 1.00 84.88 83 SER A O 1
ATOM 630 N N . SER A 1 84 ? 4.967 11.151 19.584 1.00 88.88 84 SER A N 1
ATOM 631 C CA . SER A 1 84 ? 3.609 10.626 19.470 1.00 88.88 84 SER A CA 1
ATOM 632 C C . SER A 1 84 ? 3.487 9.211 20.029 1.00 88.88 84 SER A C 1
ATOM 634 O O . SER A 1 84 ? 4.430 8.424 19.973 1.00 88.88 84 SER A O 1
ATOM 636 N N . ILE A 1 85 ? 2.293 8.875 20.507 1.00 92.25 85 ILE A N 1
ATOM 637 C CA . ILE A 1 85 ? 1.938 7.506 20.886 1.00 92.25 85 ILE A CA 1
ATOM 638 C C . ILE A 1 85 ? 1.152 6.895 19.735 1.00 92.25 85 ILE A C 1
ATOM 640 O O . ILE A 1 85 ? 0.248 7.542 19.204 1.00 92.25 85 ILE A O 1
ATOM 644 N N . GLU A 1 86 ? 1.476 5.656 19.382 1.00 96.12 86 GLU A N 1
ATOM 645 C CA . GLU A 1 86 ? 0.818 4.954 18.282 1.00 96.12 86 GLU A CA 1
ATOM 646 C C . GLU A 1 86 ? 0.147 3.675 18.758 1.00 96.12 86 GLU A C 1
ATOM 648 O O . GLU A 1 86 ? 0.660 2.968 19.632 1.00 96.12 86 GLU A O 1
ATOM 653 N N . PHE A 1 87 ? -0.999 3.390 18.156 1.00 97.81 87 PHE A N 1
ATOM 654 C CA . PHE A 1 87 ? -1.786 2.191 18.352 1.00 97.81 87 PHE A CA 1
ATOM 655 C C . PHE A 1 87 ? -2.074 1.543 17.004 1.00 97.81 87 PHE A C 1
ATOM 657 O O . PHE A 1 87 ? -2.413 2.229 16.039 1.00 97.81 87 PHE A O 1
ATOM 664 N N . GLY A 1 88 ? -1.959 0.221 16.971 1.00 98.19 88 GLY A N 1
ATOM 665 C CA . GLY A 1 88 ? -2.348 -0.609 15.840 1.00 98.19 88 GLY A CA 1
ATOM 666 C C . GLY A 1 88 ? -3.292 -1.696 16.319 1.00 98.19 88 GLY A C 1
ATOM 667 O O . GLY A 1 88 ? -3.001 -2.371 17.303 1.00 98.19 88 GLY A O 1
ATOM 668 N N . PHE A 1 89 ? -4.426 -1.876 15.665 1.00 98.50 89 PHE A N 1
ATOM 669 C CA . PHE A 1 89 ? -5.327 -2.987 15.962 1.00 98.50 89 PHE A CA 1
ATOM 670 C C . PHE A 1 89 ? -6.126 -3.360 14.723 1.00 98.50 89 PHE A C 1
ATOM 672 O O . PHE A 1 89 ? -6.077 -2.670 13.711 1.00 98.50 89 PHE A O 1
ATOM 679 N N . GLY A 1 90 ? -6.859 -4.460 14.792 1.00 97.06 90 GLY A N 1
ATOM 680 C CA . GLY A 1 90 ? -7.649 -4.921 13.667 1.00 97.06 90 GLY A CA 1
ATOM 681 C C . GLY A 1 90 ? -8.554 -6.071 14.050 1.00 97.06 90 GLY A C 1
ATOM 682 O O . GLY A 1 90 ? -8.982 -6.209 15.195 1.00 97.06 90 GLY A O 1
ATOM 683 N N . THR A 1 91 ? -8.830 -6.895 13.056 1.00 96.69 91 THR A N 1
ATOM 684 C CA . THR A 1 91 ? -9.828 -7.976 13.111 1.00 96.69 91 THR A CA 1
ATOM 685 C C . THR A 1 91 ? -9.219 -9.352 13.386 1.00 96.69 91 THR A C 1
ATOM 687 O O . THR A 1 91 ? -9.942 -10.337 13.503 1.00 96.69 91 THR A O 1
ATOM 690 N N . VAL A 1 92 ? -7.894 -9.420 13.536 1.00 97.00 92 VAL A N 1
ATOM 691 C CA . VAL A 1 92 ? -7.123 -10.644 13.779 1.00 97.00 92 VAL A CA 1
ATOM 692 C C . VAL A 1 92 ? -6.202 -10.469 14.989 1.00 97.00 92 VAL A C 1
ATOM 694 O O . VAL A 1 92 ? -5.878 -9.347 15.387 1.00 97.00 92 VAL A O 1
ATOM 697 N N . GLU A 1 93 ? -5.806 -11.580 15.607 1.00 97.31 93 GLU A N 1
ATOM 698 C CA . GLU A 1 93 ? -4.731 -11.594 16.601 1.00 97.31 93 GLU A CA 1
ATOM 699 C C . GLU A 1 93 ? -3.383 -11.336 15.914 1.00 97.31 93 GLU A C 1
ATOM 701 O O . GLU A 1 93 ? -3.119 -11.874 14.841 1.00 97.31 93 GLU A O 1
ATOM 706 N N . ALA A 1 94 ? -2.535 -10.508 16.523 1.00 97.12 94 ALA A N 1
ATOM 707 C CA . ALA A 1 94 ? -1.289 -10.053 15.913 1.00 97.12 94 ALA A CA 1
ATOM 708 C C . ALA A 1 94 ? -0.170 -9.913 16.952 1.00 97.12 94 ALA A C 1
ATOM 710 O O . ALA A 1 94 ? -0.414 -9.536 18.096 1.00 97.12 94 ALA A O 1
ATOM 711 N N . ALA A 1 95 ? 1.078 -10.169 16.561 1.00 96.81 95 ALA A N 1
ATOM 712 C CA . ALA A 1 95 ? 2.247 -9.849 17.383 1.00 96.81 95 ALA A CA 1
ATOM 713 C C . ALA A 1 95 ? 2.980 -8.601 16.866 1.00 96.81 95 ALA A C 1
ATOM 715 O O . ALA A 1 95 ? 3.640 -7.906 17.637 1.00 96.81 95 ALA A O 1
ATOM 716 N N . THR A 1 96 ? 2.842 -8.308 15.574 1.00 96.56 96 THR A N 1
ATOM 717 C CA . THR A 1 96 ? 3.473 -7.198 14.857 1.00 96.56 96 THR A CA 1
ATOM 718 C C . THR A 1 96 ? 2.457 -6.463 13.980 1.00 96.56 96 THR A C 1
ATOM 720 O O . THR A 1 96 ? 1.356 -6.957 13.746 1.00 96.56 96 THR A O 1
ATOM 723 N N . GLY A 1 97 ? 2.824 -5.284 13.461 1.00 95.38 97 GLY A N 1
ATOM 724 C CA . GLY A 1 97 ? 1.976 -4.560 12.506 1.00 95.38 97 GLY A CA 1
ATOM 725 C C . GLY A 1 97 ? 1.673 -5.365 11.235 1.00 95.38 97 GLY A C 1
ATOM 726 O O . GLY A 1 97 ? 0.545 -5.331 10.761 1.00 95.38 97 GLY A O 1
ATOM 727 N N . ALA A 1 98 ? 2.638 -6.148 10.739 1.00 96.12 98 ALA A N 1
ATOM 728 C CA . ALA A 1 98 ? 2.473 -6.974 9.538 1.00 96.12 98 ALA A CA 1
ATOM 729 C C . ALA A 1 98 ? 1.457 -8.110 9.720 1.00 96.12 98 ALA A C 1
ATOM 731 O O . ALA A 1 98 ? 0.744 -8.454 8.781 1.00 96.12 98 ALA A O 1
ATOM 732 N N . ASP A 1 99 ? 1.335 -8.658 10.932 1.00 97.06 99 ASP A N 1
ATOM 733 C CA . ASP A 1 99 ? 0.379 -9.738 11.205 1.00 97.06 99 ASP A CA 1
ATOM 734 C C . ASP A 1 99 ? -1.080 -9.258 11.097 1.00 97.06 99 ASP A C 1
ATOM 736 O O . ASP A 1 99 ? -1.972 -10.054 10.806 1.00 97.06 99 ASP A O 1
ATOM 740 N N . LEU A 1 100 ? -1.339 -7.953 11.280 1.00 97.06 100 LEU A N 1
ATOM 741 C CA . LEU A 1 100 ? -2.683 -7.375 11.148 1.00 97.06 100 LEU A CA 1
ATOM 742 C C . LEU A 1 100 ? -3.239 -7.487 9.722 1.00 97.06 100 LEU A C 1
ATOM 744 O O . LEU A 1 100 ? -4.457 -7.507 9.552 1.00 97.06 100 LEU A O 1
ATOM 748 N N . VAL A 1 101 ? -2.364 -7.589 8.718 1.00 96.69 101 VAL A N 1
ATOM 749 C CA . VAL A 1 101 ? -2.717 -7.673 7.291 1.00 96.69 101 VAL A CA 1
ATOM 750 C C . VAL A 1 101 ? -3.426 -8.991 6.946 1.00 96.69 101 VAL A C 1
ATOM 752 O O . VAL A 1 101 ? -4.109 -9.085 5.930 1.00 96.69 101 VAL A O 1
ATOM 755 N N . ALA A 1 102 ? -3.316 -10.011 7.805 1.00 95.81 102 ALA A N 1
ATOM 756 C CA . ALA A 1 102 ? -4.065 -11.260 7.667 1.00 95.81 102 ALA A CA 1
ATOM 757 C C . ALA A 1 102 ? -5.556 -11.128 8.047 1.00 95.81 102 ALA A C 1
ATOM 759 O O . ALA A 1 102 ? -6.334 -12.048 7.790 1.00 95.81 102 ALA A O 1
ATOM 760 N N . GLY A 1 103 ? -5.949 -10.027 8.699 1.00 95.62 103 GLY A N 1
ATOM 761 C CA . GLY A 1 103 ? -7.344 -9.708 9.000 1.00 95.62 103 GLY A CA 1
ATOM 762 C C . GLY A 1 103 ? -8.064 -9.047 7.823 1.00 95.62 103 GLY A C 1
ATOM 763 O O . GLY A 1 103 ? -7.470 -8.765 6.794 1.00 95.62 103 GLY A O 1
ATOM 764 N N . GLU A 1 104 ? -9.350 -8.753 7.992 1.00 96.44 104 GLU A N 1
ATOM 765 C CA . GLU A 1 104 ? -10.146 -7.997 7.013 1.00 96.44 104 GLU A CA 1
ATOM 766 C C . GLU A 1 104 ? -9.903 -6.485 7.122 1.00 96.44 104 GLU A C 1
ATOM 768 O O . GLU A 1 104 ? -9.909 -5.766 6.127 1.00 96.44 104 GLU A O 1
ATOM 773 N N . TYR A 1 105 ? -9.655 -5.999 8.340 1.00 97.44 105 TYR A N 1
ATOM 774 C CA . TYR A 1 105 ? -9.375 -4.590 8.614 1.00 97.44 105 TYR A CA 1
ATOM 775 C C . TYR A 1 105 ? -8.235 -4.388 9.607 1.00 97.44 105 TYR A C 1
ATOM 777 O O . TYR A 1 105 ? -8.083 -5.165 10.561 1.00 97.44 105 TYR A O 1
ATOM 785 N N . GLY A 1 106 ? -7.517 -3.279 9.418 1.00 97.81 106 GLY A N 1
ATOM 786 C CA . GLY A 1 106 ? -6.527 -2.718 10.331 1.00 97.81 106 GLY A CA 1
ATOM 787 C C . GLY A 1 106 ? -6.752 -1.224 10.575 1.00 97.81 106 GLY A C 1
ATOM 788 O O . GLY A 1 106 ? -7.259 -0.502 9.721 1.00 97.81 106 GLY A O 1
ATOM 789 N N . VAL A 1 107 ? -6.373 -0.756 11.759 1.00 98.44 107 VAL A N 1
ATOM 790 C CA . VAL A 1 107 ? -6.466 0.640 12.188 1.00 98.44 107 VAL A CA 1
ATOM 791 C C . VAL A 1 107 ? -5.109 1.072 12.714 1.00 98.44 107 VAL A C 1
ATOM 793 O O . VAL A 1 107 ? -4.588 0.461 13.649 1.00 98.44 107 VAL A O 1
ATOM 796 N N . TRP A 1 108 ? -4.568 2.148 12.149 1.00 98.12 108 TRP A N 1
ATOM 797 C CA . TRP A 1 108 ? -3.399 2.850 12.660 1.00 98.12 108 TRP A CA 1
ATOM 798 C C . TRP A 1 108 ? -3.833 4.190 13.238 1.00 98.12 108 TRP A C 1
ATOM 800 O O . TRP A 1 108 ? -4.383 5.041 12.540 1.00 98.12 108 TRP A O 1
ATOM 810 N N . LEU A 1 109 ? -3.589 4.375 14.530 1.00 97.81 109 LEU A N 1
ATOM 811 C CA . LEU A 1 109 ? -3.859 5.618 15.230 1.00 97.81 109 LEU A CA 1
ATOM 812 C C . LEU A 1 109 ? -2.571 6.154 15.840 1.00 97.81 109 LEU A C 1
ATOM 814 O O . LEU A 1 109 ? -2.020 5.558 16.762 1.00 97.81 109 LEU A O 1
ATOM 818 N N . ARG A 1 110 ? -2.139 7.324 15.390 1.00 95.94 110 ARG A N 1
ATOM 819 C CA . ARG A 1 110 ? -1.038 8.091 15.973 1.00 95.94 110 ARG A CA 1
ATOM 820 C C . ARG A 1 110 ? -1.602 9.338 16.633 1.00 95.94 110 ARG A C 1
ATOM 822 O O . ARG A 1 110 ? -2.405 10.040 16.035 1.00 95.94 110 ARG A O 1
ATOM 829 N N . ILE A 1 111 ? -1.192 9.622 17.865 1.00 95.25 111 ILE A N 1
ATOM 830 C CA . ILE A 1 111 ? -1.736 10.723 18.672 1.00 95.25 111 ILE A CA 1
ATOM 831 C C . ILE A 1 111 ? -0.585 11.584 19.172 1.00 95.25 111 ILE A C 1
ATOM 833 O O . ILE A 1 111 ? 0.422 11.070 19.672 1.00 95.25 111 ILE A O 1
ATOM 837 N N . SER A 1 112 ? -0.741 12.902 19.076 1.00 93.75 112 SER A N 1
ATOM 838 C CA . SER A 1 112 ? 0.207 13.840 19.662 1.00 93.75 112 SER A CA 1
ATOM 839 C C . SER A 1 112 ? 0.263 13.676 21.190 1.00 93.75 112 SER A C 1
ATOM 841 O O . SER A 1 112 ? -0.757 13.417 21.845 1.00 93.75 112 SER A O 1
ATOM 843 N N . PRO A 1 113 ? 1.442 13.849 21.808 1.00 90.75 113 PRO A N 1
ATOM 844 C CA . PRO A 1 113 ? 1.600 13.635 23.247 1.00 90.75 113 PRO A CA 1
ATOM 845 C C . PRO A 1 113 ? 0.709 14.562 24.086 1.00 90.75 113 PRO A C 1
ATOM 847 O O . PRO A 1 113 ? 0.282 14.186 25.173 1.00 90.75 113 PRO A O 1
ATOM 850 N N . THR A 1 114 ? 0.377 15.756 23.582 1.00 91.81 114 THR A N 1
ATOM 851 C CA . THR A 1 114 ? -0.458 16.742 24.289 1.00 91.81 114 THR A CA 1
ATOM 852 C C . THR A 1 114 ? -1.952 16.423 24.258 1.00 91.81 114 THR A C 1
ATOM 854 O O . THR A 1 114 ? -2.703 17.001 25.044 1.00 91.81 114 THR A O 1
ATOM 857 N N . LYS A 1 115 ? -2.398 15.530 23.365 1.00 94.44 115 LYS A N 1
ATOM 858 C CA . LYS A 1 115 ? -3.802 15.103 23.268 1.00 94.44 115 LYS A CA 1
ATOM 859 C C . LYS A 1 115 ? -4.050 13.693 23.796 1.00 94.44 115 LYS A C 1
ATOM 861 O O . LYS A 1 115 ? -5.201 13.331 24.030 1.00 94.44 115 LYS A O 1
ATOM 866 N N . PHE A 1 116 ? -3.004 12.908 24.039 1.00 92.56 116 PHE A N 1
ATOM 867 C CA . PHE A 1 116 ? -3.153 11.626 24.717 1.00 92.56 116 PHE A CA 1
ATOM 868 C C . PHE A 1 116 ? -3.679 11.821 26.149 1.00 92.56 116 PHE A C 1
ATOM 870 O O . PHE A 1 116 ? -3.180 12.665 26.892 1.00 92.56 116 PHE A O 1
ATOM 877 N N . GLY A 1 117 ? -4.679 11.037 26.562 1.00 91.25 117 GLY A N 1
ATOM 878 C CA . GLY A 1 117 ? -5.298 11.192 27.885 1.00 91.25 117 GLY A CA 1
ATOM 879 C C . GLY A 1 117 ? -6.447 12.206 27.946 1.00 91.25 117 GLY A C 1
ATOM 880 O O . GLY A 1 117 ? -7.106 12.303 28.982 1.00 91.25 117 GLY A O 1
ATOM 881 N N . VAL A 1 118 ? -6.692 12.967 26.873 1.00 92.44 118 VAL A N 1
ATOM 882 C CA . VAL A 1 118 ? -7.847 13.867 26.778 1.00 92.44 118 VAL A CA 1
ATOM 883 C C . VAL A 1 118 ? -9.096 13.024 26.530 1.00 92.44 118 VAL A C 1
ATOM 885 O O . VAL A 1 118 ? -9.148 12.234 25.587 1.00 92.44 118 VAL A O 1
ATOM 888 N N . ALA A 1 119 ? -10.091 13.175 27.402 1.00 91.69 119 ALA A N 1
ATOM 889 C CA . ALA A 1 119 ? -11.400 12.573 27.200 1.00 91.69 119 ALA A CA 1
ATOM 890 C C . ALA A 1 119 ? -12.145 13.313 26.085 1.00 91.69 119 ALA A C 1
ATOM 892 O O . ALA A 1 119 ? -12.113 14.542 26.033 1.00 91.69 119 ALA A O 1
ATOM 893 N N . ASP A 1 120 ? -12.808 12.545 25.225 1.00 93.69 120 ASP A N 1
ATOM 894 C CA . ASP A 1 120 ? -13.667 13.006 24.136 1.00 93.69 120 ASP A CA 1
ATOM 895 C C . ASP A 1 120 ? -13.007 14.080 23.260 1.00 93.69 120 ASP A C 1
ATOM 897 O O . ASP A 1 120 ? -13.611 15.098 22.921 1.00 93.69 120 ASP A O 1
ATOM 901 N N . LEU A 1 121 ? -11.743 13.852 22.883 1.00 97.38 121 LEU A N 1
ATOM 902 C CA . LEU A 1 121 ? -11.039 14.696 21.924 1.00 97.38 121 LEU A CA 1
ATOM 903 C C . LEU A 1 121 ? -11.856 14.776 20.633 1.00 97.38 121 LEU A C 1
ATOM 905 O O . LEU A 1 121 ? -12.021 13.767 19.951 1.00 97.38 121 LEU A O 1
ATOM 909 N N . ASN A 1 122 ? -12.321 15.974 20.282 1.00 97.88 122 ASN A N 1
ATOM 910 C CA . ASN A 1 122 ? -12.998 16.217 19.015 1.00 97.88 122 ASN A CA 1
ATOM 911 C C . ASN A 1 122 ? -11.989 16.121 17.858 1.00 97.88 122 ASN A C 1
ATOM 913 O O . ASN A 1 122 ? -11.055 16.926 17.771 1.00 97.88 122 ASN A O 1
ATOM 917 N N . LEU A 1 123 ? -12.185 15.137 16.980 1.00 97.50 123 LEU A N 1
ATOM 918 C CA . LEU A 1 123 ? -11.288 14.837 15.863 1.00 97.50 123 LEU A CA 1
ATOM 919 C C . LEU A 1 123 ? -11.388 15.871 14.730 1.00 97.50 123 LEU A C 1
ATOM 921 O O . LEU A 1 123 ? -10.382 16.167 14.090 1.00 97.50 123 LEU A O 1
ATOM 925 N N . ALA A 1 124 ? -12.559 16.470 14.512 1.00 96.19 124 ALA A N 1
ATOM 926 C CA . ALA A 1 124 ? -12.750 17.486 13.474 1.00 96.19 124 ALA A CA 1
ATOM 927 C C . ALA A 1 124 ? -12.094 18.828 13.843 1.00 96.19 124 ALA A C 1
ATOM 929 O O . ALA A 1 124 ? -11.599 19.547 12.981 1.00 96.19 124 ALA A O 1
ATOM 930 N N . GLU A 1 125 ? -12.055 19.162 15.136 1.00 97.19 125 GLU A N 1
ATOM 931 C CA . GLU A 1 125 ? -11.445 20.403 15.637 1.00 97.19 125 GLU A CA 1
ATOM 932 C C . GLU A 1 125 ? -9.927 20.299 15.856 1.00 97.19 125 GLU A C 1
ATOM 934 O O . GLU A 1 125 ? -9.265 21.315 16.068 1.00 97.19 125 GLU A O 1
ATOM 939 N N . ASN A 1 126 ? -9.360 19.086 15.844 1.00 96.19 126 ASN A N 1
ATOM 940 C CA . ASN A 1 126 ? -7.942 18.846 16.137 1.00 96.19 126 ASN A CA 1
ATOM 941 C C . ASN A 1 126 ? -7.242 17.960 15.078 1.00 96.19 126 ASN A C 1
ATOM 943 O O . ASN A 1 126 ? -6.524 17.038 15.475 1.00 96.19 126 ASN A O 1
ATOM 947 N N . PRO A 1 127 ? -7.404 18.214 13.764 1.00 94.00 127 PRO A N 1
ATOM 948 C CA . PRO A 1 127 ? -6.887 17.340 12.702 1.00 94.00 127 PRO A CA 1
ATOM 949 C C . PRO A 1 127 ? -5.363 17.165 12.756 1.00 94.00 127 PRO A C 1
ATOM 951 O O . PRO A 1 127 ? -4.866 16.067 12.557 1.00 94.00 127 PRO A O 1
ATOM 954 N N . ASP A 1 128 ? -4.616 18.203 13.145 1.00 94.81 128 ASP A N 1
ATOM 955 C CA . ASP A 1 128 ? -3.147 18.148 13.226 1.00 94.81 128 ASP A CA 1
ATOM 956 C C . ASP A 1 128 ? -2.623 17.403 14.469 1.00 94.81 128 ASP A C 1
ATOM 958 O O . ASP A 1 128 ? -1.417 17.287 14.687 1.00 94.81 128 ASP A O 1
ATOM 962 N N . SER A 1 129 ? -3.515 16.952 15.357 1.00 94.62 129 SER A N 1
ATOM 963 C CA . SER A 1 129 ? -3.135 16.279 16.603 1.00 94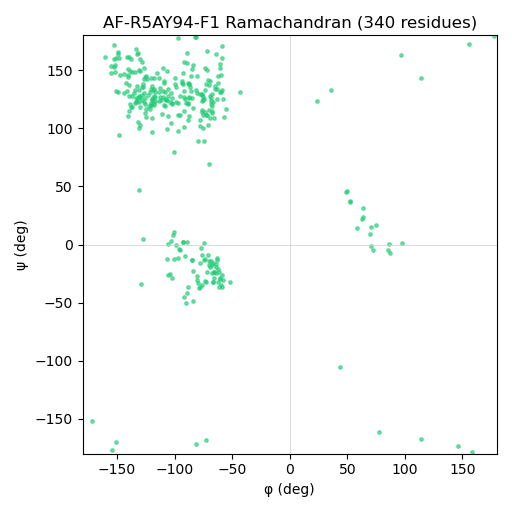.62 129 SER A CA 1
ATOM 964 C C . SER A 1 129 ? -3.158 14.757 16.523 1.00 94.62 129 SER A C 1
ATOM 966 O O . SER A 1 129 ? -2.806 14.104 17.510 1.00 94.62 129 SER A O 1
ATOM 968 N N . TYR A 1 130 ? -3.580 14.188 15.397 1.00 96.06 130 TYR A N 1
ATOM 969 C CA . TYR A 1 130 ? -3.607 12.748 15.192 1.00 96.06 130 TYR A CA 1
ATOM 970 C C . TYR A 1 130 ? -3.382 12.388 13.723 1.00 96.06 130 TYR A C 1
ATOM 972 O O . TYR A 1 130 ? -3.491 13.223 12.834 1.00 96.06 130 TYR A O 1
ATOM 980 N N . LEU A 1 131 ? -3.093 11.114 13.488 1.00 96.06 131 LEU A N 1
ATOM 981 C CA . LEU A 1 131 ? -3.279 10.449 12.207 1.00 96.06 131 LEU A CA 1
ATOM 982 C C . LEU A 1 131 ? -4.129 9.214 12.489 1.00 96.06 131 LEU A C 1
ATOM 984 O O . LEU A 1 131 ? -3.809 8.446 13.397 1.00 96.06 131 LEU A O 1
ATOM 988 N N . LEU A 1 132 ? -5.241 9.074 11.769 1.00 97.94 132 LEU A N 1
ATOM 989 C CA . LEU A 1 132 ? -6.133 7.924 11.854 1.00 97.94 132 LEU A CA 1
ATOM 990 C C . LEU A 1 132 ? -6.287 7.351 10.451 1.00 97.94 132 LEU A C 1
ATOM 992 O O . LEU A 1 132 ? -6.944 7.960 9.613 1.00 97.94 132 LEU A O 1
ATOM 996 N N . THR A 1 133 ? -5.714 6.175 10.240 1.00 97.62 133 THR A N 1
ATOM 997 C CA . THR A 1 133 ? -5.816 5.434 8.986 1.00 97.62 133 THR A CA 1
ATOM 998 C C . THR A 1 133 ? -6.539 4.127 9.259 1.00 97.62 133 THR A C 1
ATOM 1000 O O . THR A 1 133 ? -6.119 3.340 10.109 1.00 97.62 133 THR A O 1
ATOM 1003 N N . VAL A 1 134 ? -7.630 3.884 8.542 1.00 97.94 134 VAL A N 1
ATOM 1004 C CA . VAL A 1 134 ? -8.341 2.603 8.545 1.00 97.94 134 VAL A CA 1
ATOM 1005 C C . VAL A 1 134 ? -8.113 1.951 7.192 1.00 97.94 134 VAL A C 1
ATOM 1007 O O . VAL A 1 134 ? -8.342 2.574 6.161 1.00 97.94 134 VAL A O 1
ATOM 1010 N N . MET A 1 135 ? -7.645 0.710 7.196 1.00 97.56 135 MET A N 1
ATOM 1011 C CA . MET A 1 135 ? -7.337 -0.060 5.996 1.00 97.56 135 MET A CA 1
ATOM 1012 C C . MET A 1 135 ? -8.228 -1.287 5.946 1.00 97.56 135 MET A C 1
ATOM 1014 O O . MET A 1 135 ? -8.362 -2.000 6.943 1.00 97.56 135 MET A O 1
ATOM 1018 N N . LYS A 1 136 ? -8.807 -1.538 4.777 1.00 96.69 136 LYS A N 1
ATOM 1019 C CA . LYS A 1 136 ? -9.426 -2.812 4.433 1.00 96.69 136 LYS A CA 1
ATOM 1020 C C . LYS A 1 136 ? -8.408 -3.641 3.671 1.00 96.69 136 LYS A C 1
ATOM 1022 O O . LYS A 1 136 ? -7.851 -3.161 2.681 1.00 96.69 136 LYS A O 1
ATOM 1027 N N . TYR A 1 137 ? -8.179 -4.867 4.115 1.00 96.25 137 TYR A N 1
ATOM 1028 C CA . TYR A 1 137 ? -7.260 -5.778 3.458 1.00 96.25 137 TYR A CA 1
ATOM 1029 C C . TYR A 1 137 ? -8.000 -6.780 2.581 1.00 96.25 137 TYR A C 1
ATOM 1031 O O . TYR A 1 137 ? -9.077 -7.270 2.919 1.00 96.25 137 TYR A O 1
ATOM 1039 N N . GLN A 1 138 ? -7.383 -7.107 1.453 1.00 92.94 138 GLN A N 1
ATOM 1040 C CA . GLN A 1 138 ? -7.782 -8.198 0.581 1.00 92.94 138 GLN A CA 1
ATOM 1041 C C . GLN A 1 138 ? -6.518 -8.863 0.046 1.00 92.94 138 GLN A C 1
ATOM 1043 O O . GLN A 1 138 ? -5.593 -8.176 -0.377 1.00 92.94 138 GLN A O 1
ATOM 1048 N N . ASP A 1 139 ? -6.458 -10.194 0.113 1.00 87.94 139 ASP A N 1
ATOM 1049 C CA . ASP A 1 139 ? -5.331 -10.989 -0.394 1.00 87.94 139 ASP A CA 1
ATOM 1050 C C . ASP A 1 139 ? -3.953 -10.526 0.126 1.00 87.94 139 ASP A C 1
ATOM 1052 O O . ASP A 1 139 ? -2.946 -10.556 -0.577 1.00 87.94 139 ASP A O 1
ATOM 1056 N N . GLY A 1 140 ? -3.901 -10.087 1.389 1.00 86.44 140 GLY A N 1
ATOM 1057 C CA . GLY A 1 140 ? -2.671 -9.617 2.030 1.00 86.44 140 GLY A CA 1
ATOM 1058 C C . GLY A 1 140 ? -2.203 -8.226 1.578 1.00 86.44 140 GLY A C 1
ATOM 1059 O O . GLY A 1 140 ? -1.035 -7.883 1.767 1.00 86.44 140 GLY A O 1
ATOM 1060 N N . GLN A 1 141 ? -3.083 -7.441 0.953 1.00 91.56 141 GLN A N 1
ATOM 1061 C CA . GLN A 1 141 ? -2.824 -6.104 0.414 1.00 91.56 141 GLN A CA 1
ATOM 1062 C C . GLN A 1 141 ? -3.888 -5.108 0.878 1.00 91.56 141 GLN A C 1
ATOM 1064 O O . GLN A 1 141 ? -4.986 -5.502 1.262 1.00 91.56 141 GLN A O 1
ATOM 1069 N N . VAL A 1 142 ? -3.579 -3.810 0.836 1.00 93.62 142 VAL A N 1
ATOM 1070 C CA . VAL A 1 142 ? -4.569 -2.758 1.112 1.00 93.62 142 VAL A CA 1
ATOM 1071 C C . VAL A 1 142 ? -5.483 -2.602 -0.100 1.00 93.62 142 VAL A C 1
ATOM 1073 O O . VAL A 1 142 ? -5.030 -2.208 -1.172 1.00 93.62 142 VAL A O 1
ATOM 1076 N N . ALA A 1 143 ? -6.767 -2.903 0.081 1.00 91.88 143 ALA A N 1
ATOM 1077 C CA . ALA A 1 143 ? -7.798 -2.718 -0.935 1.00 91.88 143 ALA A CA 1
ATOM 1078 C C . ALA A 1 143 ? -8.426 -1.320 -0.860 1.00 91.88 143 ALA A C 1
ATOM 1080 O O . ALA A 1 143 ? -8.665 -0.688 -1.886 1.00 91.88 143 ALA A O 1
ATOM 1081 N N . GLU A 1 144 ? -8.686 -0.832 0.355 1.00 93.06 144 GLU A N 1
ATOM 1082 C CA . GLU A 1 144 ? -9.290 0.480 0.601 1.00 93.06 144 GLU A CA 1
ATOM 1083 C C . GLU A 1 144 ? -8.630 1.143 1.815 1.00 93.06 144 GLU A C 1
ATOM 1085 O O . GLU A 1 144 ? -8.277 0.463 2.784 1.00 93.06 144 GLU A O 1
ATOM 1090 N N . THR A 1 145 ? -8.511 2.471 1.771 1.00 95.44 145 THR A N 1
ATOM 1091 C CA . THR A 1 145 ? -7.927 3.291 2.838 1.00 95.44 145 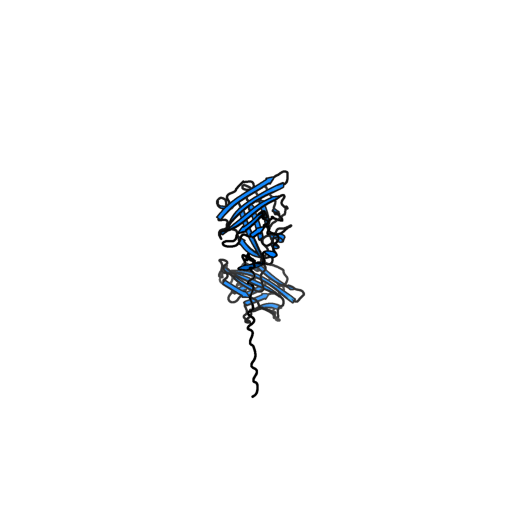THR A CA 1
ATOM 1092 C C . THR A 1 145 ? -8.849 4.463 3.165 1.00 95.44 145 THR A C 1
ATOM 1094 O O . THR A 1 145 ? -9.277 5.186 2.266 1.00 95.44 145 THR A O 1
ATOM 1097 N N . TYR A 1 146 ? -9.097 4.692 4.455 1.00 96.00 146 TYR A N 1
ATOM 1098 C CA . TYR A 1 146 ? -9.859 5.828 4.975 1.00 96.00 146 TYR A CA 1
ATOM 1099 C C . TYR A 1 146 ? -8.978 6.646 5.929 1.00 96.00 146 TYR A C 1
ATOM 1101 O O . TYR A 1 146 ? -8.507 6.125 6.940 1.00 96.00 146 TYR A O 1
ATOM 1109 N N . GLU A 1 147 ? -8.753 7.926 5.616 1.00 95.12 147 GLU A N 1
ATOM 1110 C CA . GLU A 1 147 ? -7.815 8.793 6.364 1.00 95.12 147 GLU A CA 1
ATOM 1111 C C . GLU A 1 147 ? -8.420 10.129 6.796 1.00 95.12 147 GLU A C 1
ATOM 1113 O O . GLU A 1 147 ? -8.098 10.668 7.856 1.00 95.12 147 GLU A O 1
ATOM 1118 N N . LYS A 1 148 ? -9.315 10.691 5.980 1.00 95.06 148 LYS A N 1
ATOM 1119 C CA . LYS A 1 148 ? -9.846 12.031 6.213 1.00 95.06 148 LYS A CA 1
ATOM 1120 C C . LYS A 1 148 ? -11.125 11.987 7.038 1.00 95.06 148 LYS A C 1
ATOM 1122 O O . LYS A 1 148 ? -12.199 11.711 6.513 1.00 95.06 148 LYS A O 1
ATOM 1127 N N . VAL A 1 149 ? -10.998 12.285 8.327 1.00 97.31 149 VAL A N 1
ATOM 1128 C CA . VAL A 1 149 ? -12.112 12.358 9.283 1.00 97.31 149 VAL A CA 1
ATOM 1129 C C . VAL A 1 149 ? -12.827 13.708 9.175 1.00 97.31 149 VAL A C 1
ATOM 1131 O O . VAL A 1 149 ? -12.189 14.760 9.181 1.00 97.31 149 VAL A O 1
ATOM 1134 N N . THR A 1 150 ? -14.157 13.690 9.119 1.00 97.50 150 THR A N 1
ATOM 1135 C CA . THR A 1 150 ? -15.007 14.895 9.096 1.00 97.50 150 THR A CA 1
ATOM 1136 C C . THR A 1 150 ? -15.715 15.156 10.419 1.00 97.50 150 THR A C 1
ATOM 1138 O O . THR A 1 150 ? -16.047 16.298 10.724 1.00 97.50 150 THR A O 1
ATOM 1141 N N . GLU A 1 151 ? -15.951 14.113 11.212 1.00 97.31 151 GLU A N 1
ATOM 1142 C CA . GLU A 1 151 ? -16.594 14.192 12.523 1.00 97.31 151 GLU A CA 1
ATOM 1143 C C . GLU A 1 151 ? -16.105 13.041 13.402 1.00 97.31 151 GLU A C 1
ATOM 1145 O O . GLU A 1 151 ? -15.805 11.958 12.902 1.00 97.31 151 GLU A O 1
ATOM 1150 N N . GLY A 1 152 ? -16.032 13.248 14.716 1.00 97.31 152 GLY A N 1
ATOM 1151 C CA . GLY A 1 152 ? -15.771 12.148 15.631 1.00 97.31 152 GLY A CA 1
ATOM 1152 C C . GLY A 1 152 ? -15.148 12.544 16.956 1.00 97.31 152 GLY A C 1
ATOM 1153 O O . GLY A 1 152 ? -14.732 13.687 17.166 1.00 97.31 152 GLY A O 1
ATOM 1154 N N . THR A 1 153 ? -15.053 11.559 17.841 1.00 98.12 153 THR A N 1
ATOM 1155 C CA . THR A 1 153 ? -14.395 11.677 19.136 1.00 98.12 153 THR A CA 1
ATOM 1156 C C . THR A 1 153 ? -13.407 10.544 19.372 1.00 98.12 153 THR A C 1
ATOM 1158 O O . THR A 1 153 ? -13.578 9.410 18.915 1.00 98.12 153 THR A O 1
ATOM 1161 N N . LEU A 1 154 ? -12.361 10.868 20.127 1.00 98.31 154 LEU A N 1
ATOM 1162 C CA . LEU A 1 154 ? -11.374 9.920 20.614 1.00 98.31 154 LEU A CA 1
ATOM 1163 C C . LEU A 1 154 ? -11.160 10.126 22.113 1.00 98.31 154 LEU A C 1
ATOM 1165 O O . LEU A 1 154 ? -10.743 11.190 22.557 1.00 98.31 154 LEU A O 1
ATOM 1169 N N . THR A 1 155 ? -11.378 9.078 22.894 1.00 97.44 155 THR A N 1
ATOM 1170 C CA . THR A 1 155 ? -10.950 9.015 24.290 1.00 97.44 155 THR A CA 1
ATOM 1171 C C . THR A 1 155 ? -9.796 8.037 24.395 1.00 97.44 155 THR A C 1
ATOM 1173 O O . THR A 1 155 ? -9.930 6.873 24.025 1.00 97.44 155 THR A O 1
ATOM 1176 N N . THR A 1 156 ? -8.676 8.486 24.958 1.00 95.75 156 THR A N 1
ATOM 1177 C CA . THR A 1 156 ? -7.579 7.599 25.360 1.00 95.75 156 THR A CA 1
ATOM 1178 C C . THR A 1 156 ? -7.242 7.807 26.823 1.00 95.75 156 THR A C 1
ATOM 1180 O O . THR A 1 156 ? -7.318 8.918 27.334 1.00 95.75 156 THR A O 1
ATOM 1183 N N . ALA A 1 157 ? -6.867 6.740 27.518 1.00 93.12 157 ALA A N 1
ATOM 1184 C CA . ALA A 1 157 ? -6.357 6.812 28.880 1.00 93.12 157 ALA A CA 1
ATOM 1185 C C . ALA A 1 157 ? -5.414 5.641 29.151 1.00 93.12 157 ALA A C 1
ATOM 1187 O O . ALA A 1 157 ? -5.565 4.567 28.571 1.00 93.12 157 ALA A O 1
ATOM 1188 N N . ILE A 1 158 ? -4.469 5.823 30.074 1.00 92.31 158 ILE A N 1
ATOM 1189 C CA . ILE A 1 158 ? -3.627 4.738 30.581 1.00 92.31 158 ILE A CA 1
ATOM 1190 C C . ILE A 1 158 ? -3.605 4.749 32.106 1.00 92.31 158 ILE A C 1
ATOM 1192 O O . ILE A 1 158 ? -3.277 5.747 32.750 1.00 92.31 158 ILE A O 1
ATOM 1196 N N . ASN A 1 159 ? -3.904 3.603 32.706 1.00 92.75 159 ASN A N 1
ATOM 1197 C CA . ASN A 1 159 ? -3.637 3.389 34.114 1.00 92.75 159 ASN A CA 1
ATOM 1198 C C . ASN A 1 159 ? -2.148 3.085 34.288 1.00 92.75 159 ASN A C 1
ATOM 1200 O O . ASN A 1 159 ? -1.676 1.996 33.972 1.00 92.75 159 ASN A O 1
ATOM 1204 N N . GLN A 1 160 ? -1.394 4.036 34.834 1.00 89.06 160 GLN A N 1
ATOM 1205 C CA . GLN A 1 160 ? 0.059 3.897 34.961 1.00 89.06 160 GLN A CA 1
ATOM 1206 C C . GLN A 1 160 ? 0.511 2.732 35.857 1.00 89.06 160 GLN A C 1
ATOM 1208 O O . GLN A 1 160 ? 1.646 2.276 35.706 1.00 89.06 160 GLN A O 1
ATOM 1213 N N . LYS A 1 161 ? -0.353 2.234 36.756 1.00 90.56 161 LYS A N 1
ATOM 1214 C CA . LYS A 1 161 ? -0.053 1.101 37.645 1.00 90.56 161 LYS A CA 1
ATOM 1215 C C . LYS A 1 161 ? -0.303 -0.239 36.965 1.00 90.56 161 LYS A C 1
ATOM 1217 O O . LYS A 1 161 ? 0.553 -1.111 37.020 1.00 90.56 161 LYS A O 1
ATOM 1222 N N . THR A 1 162 ? -1.467 -0.403 36.340 1.00 91.50 162 THR A N 1
ATOM 1223 C CA . THR A 1 162 ? -1.865 -1.677 35.716 1.00 91.50 162 THR A CA 1
ATOM 1224 C C . THR A 1 162 ? -1.463 -1.778 34.249 1.00 91.50 162 THR A C 1
ATOM 1226 O O . THR A 1 162 ? -1.598 -2.842 33.660 1.00 91.50 162 THR A O 1
ATOM 1229 N N . LYS A 1 163 ? -1.005 -0.670 33.652 1.00 91.88 163 LYS A N 1
ATOM 1230 C CA . LYS A 1 163 ? -0.733 -0.507 32.215 1.00 91.88 163 LYS A CA 1
ATOM 1231 C C . LYS A 1 163 ? -1.946 -0.764 31.314 1.00 91.88 163 LYS A C 1
ATOM 1233 O O . LYS A 1 163 ? -1.796 -0.857 30.101 1.00 91.88 163 LYS A O 1
ATOM 1238 N N . VAL A 1 164 ? -3.146 -0.815 31.896 1.00 94.94 164 VAL A N 1
ATOM 1239 C CA . VAL A 1 164 ? -4.403 -0.914 31.152 1.00 94.94 164 VAL A CA 1
ATOM 1240 C C . VAL A 1 164 ? -4.627 0.386 30.395 1.00 94.94 164 VAL A C 1
ATOM 1242 O O . VAL A 1 164 ? -4.610 1.464 30.994 1.00 94.94 164 VAL A O 1
ATOM 1245 N N . VAL A 1 165 ? -4.841 0.264 29.091 1.00 94.62 165 VAL A N 1
ATOM 1246 C CA . VAL A 1 165 ? -5.250 1.340 28.197 1.00 94.62 165 VAL A CA 1
ATOM 1247 C C . VAL A 1 165 ? -6.750 1.246 27.969 1.00 94.62 165 VAL A C 1
ATOM 1249 O O . VAL A 1 165 ? -7.283 0.155 27.771 1.00 94.62 165 VAL A O 1
ATOM 1252 N N . THR A 1 166 ? -7.407 2.400 27.976 1.00 95.81 166 THR A N 1
ATOM 1253 C CA . THR A 1 166 ? -8.755 2.575 27.438 1.00 95.81 166 THR A CA 1
ATOM 1254 C C . THR A 1 166 ? -8.645 3.388 26.159 1.00 95.81 166 THR A C 1
ATOM 1256 O O . THR A 1 166 ? -7.983 4.427 26.155 1.00 95.81 166 THR A O 1
ATOM 1259 N N . LEU A 1 167 ? -9.285 2.915 25.094 1.00 97.81 167 LEU A N 1
ATOM 1260 C CA . LEU A 1 167 ? -9.421 3.608 23.818 1.00 97.81 167 LEU A CA 1
ATOM 1261 C C . LEU A 1 167 ? -10.885 3.525 23.397 1.00 97.81 167 LEU A C 1
ATOM 1263 O O . LEU A 1 167 ? -11.429 2.428 23.292 1.00 97.81 167 LEU A O 1
ATOM 1267 N N . LYS A 1 168 ? -11.511 4.679 23.165 1.00 98.00 168 LYS A N 1
ATOM 1268 C CA . LYS A 1 168 ? -12.839 4.776 22.558 1.00 98.00 168 LYS A CA 1
ATOM 1269 C C . LYS A 1 168 ? -12.767 5.688 21.353 1.00 98.00 168 LYS A C 1
ATOM 1271 O O . LYS A 1 168 ? -12.384 6.844 21.500 1.00 98.00 168 LYS A O 1
ATOM 1276 N N . LEU A 1 169 ? -13.113 5.158 20.194 1.00 98.50 169 LEU A N 1
ATOM 1277 C CA . LEU A 1 169 ? -13.105 5.854 18.919 1.00 98.50 169 LEU A CA 1
ATOM 1278 C C . LEU A 1 169 ? -14.519 5.851 18.351 1.00 98.50 169 LEU A C 1
ATOM 1280 O O . LEU A 1 169 ? -15.187 4.819 18.361 1.00 98.50 169 LEU A O 1
ATOM 1284 N N . SER A 1 170 ? -14.937 6.991 17.823 1.00 98.12 170 SER A N 1
ATOM 1285 C CA . SER A 1 170 ? -16.070 7.119 16.913 1.00 98.12 170 SER A CA 1
ATOM 1286 C C . SER A 1 170 ? -15.673 8.145 15.867 1.00 98.12 170 SER A C 1
ATOM 1288 O O . SER A 1 170 ? -15.534 9.311 16.214 1.00 98.12 170 SER A O 1
ATOM 1290 N N . ALA A 1 171 ? -15.452 7.733 14.623 1.00 98.31 171 ALA A N 1
ATOM 1291 C CA . ALA A 1 171 ? -14.986 8.611 13.555 1.00 98.31 171 ALA A CA 1
ATOM 1292 C C . ALA A 1 171 ? -15.775 8.379 12.267 1.00 98.31 171 ALA A C 1
ATOM 1294 O O . ALA A 1 171 ? -15.902 7.243 11.814 1.00 98.31 171 ALA A O 1
ATOM 1295 N N . THR A 1 172 ? -16.263 9.466 11.681 1.00 98.31 172 THR A N 1
ATOM 1296 C CA . THR A 1 172 ? -16.879 9.497 10.355 1.00 98.31 172 THR A CA 1
ATOM 1297 C C . THR A 1 172 ? -15.873 10.072 9.366 1.00 98.31 172 THR A C 1
ATOM 1299 O O . THR A 1 172 ? -15.337 11.160 9.592 1.00 98.31 172 THR A O 1
ATOM 1302 N N . PHE A 1 173 ? -15.615 9.346 8.284 1.00 97.81 173 PHE A N 1
ATOM 1303 C CA . PHE A 1 173 ? -14.711 9.738 7.206 1.00 97.81 173 PHE A CA 1
ATOM 1304 C C . PHE A 1 173 ? -15.441 10.532 6.112 1.00 97.81 173 PHE A C 1
ATOM 1306 O O . PHE A 1 173 ? -16.669 10.549 6.054 1.00 97.81 173 PHE A O 1
ATOM 1313 N N . GLU A 1 174 ? -14.682 11.212 5.247 1.00 96.38 174 GLU A N 1
ATOM 1314 C CA 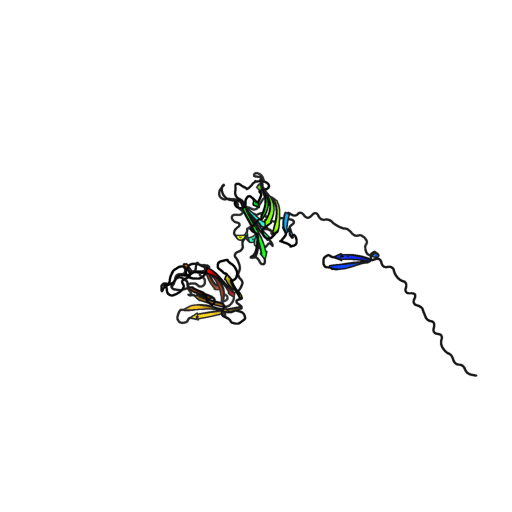. GLU A 1 174 ? -15.208 12.077 4.178 1.00 96.38 174 GLU A CA 1
ATOM 1315 C C . GLU A 1 174 ? -16.143 11.353 3.200 1.00 96.38 174 GLU A C 1
ATOM 1317 O O . GLU A 1 174 ? -17.081 11.962 2.686 1.00 96.38 174 GLU A O 1
ATOM 1322 N N . ASP A 1 175 ? -15.927 10.059 2.973 1.00 94.56 175 ASP A N 1
ATOM 1323 C CA . ASP A 1 175 ? -16.799 9.226 2.142 1.00 94.56 175 ASP A CA 1
ATOM 1324 C C . ASP A 1 175 ? -18.141 8.891 2.823 1.00 94.56 175 ASP A C 1
ATOM 1326 O O . ASP A 1 175 ? -19.071 8.450 2.152 1.00 94.56 175 ASP A O 1
ATOM 1330 N N . GLY A 1 176 ? -18.273 9.147 4.129 1.00 96.31 176 GLY A N 1
ATOM 1331 C CA . GLY A 1 176 ? -19.428 8.812 4.960 1.00 96.31 176 GLY A CA 1
ATOM 1332 C C . GLY A 1 176 ? -19.270 7.515 5.758 1.00 96.31 176 GLY A C 1
ATOM 1333 O O . GLY A 1 176 ? -20.193 7.144 6.485 1.00 96.31 176 GLY A O 1
ATOM 1334 N N . THR A 1 177 ? -18.128 6.830 5.652 1.00 97.50 177 THR A N 1
ATOM 1335 C CA . THR A 1 177 ? -17.842 5.615 6.419 1.00 97.50 177 THR A CA 1
ATOM 1336 C C . THR A 1 177 ? -17.706 5.948 7.906 1.00 97.50 177 THR A C 1
ATOM 1338 O O . THR A 1 177 ? -16.961 6.849 8.283 1.00 97.50 177 THR A O 1
ATOM 1341 N N . LEU A 1 178 ? -18.416 5.219 8.771 1.00 98.12 178 LEU A N 1
ATOM 1342 C CA . LEU A 1 178 ? -18.344 5.354 10.230 1.00 98.12 178 LEU A CA 1
ATOM 1343 C C . LEU A 1 178 ? -17.565 4.185 10.833 1.00 98.12 178 LEU A C 1
ATOM 1345 O O . LEU A 1 178 ? -17.911 3.025 10.616 1.00 98.12 178 LEU A O 1
ATOM 1349 N N . VAL A 1 179 ? -16.567 4.491 11.655 1.00 98.31 179 VAL A N 1
ATOM 1350 C CA . VAL A 1 179 ? -15.766 3.508 12.390 1.00 98.31 179 VAL A CA 1
ATOM 1351 C C . VAL A 1 179 ? -15.871 3.764 13.885 1.00 98.31 179 VAL A C 1
ATOM 1353 O O . VAL A 1 179 ? -15.666 4.887 14.350 1.00 98.31 179 VAL A O 1
ATOM 1356 N N . THR A 1 180 ? -16.150 2.713 14.657 1.00 98.31 180 THR A N 1
ATOM 1357 C CA . THR A 1 180 ? -16.165 2.781 16.123 1.00 98.31 180 THR A CA 1
ATOM 1358 C C . THR A 1 180 ? -15.282 1.708 16.736 1.00 98.31 180 THR A C 1
ATOM 1360 O O . THR A 1 180 ? -15.290 0.572 16.273 1.00 98.31 180 THR A O 1
ATOM 1363 N N . ALA A 1 181 ? -14.589 2.023 17.827 1.00 98.31 181 ALA A N 1
ATOM 1364 C CA . ALA A 1 181 ? -13.831 1.050 18.612 1.00 98.31 181 ALA A CA 1
ATOM 1365 C C . ALA A 1 181 ? -14.001 1.319 20.115 1.00 98.31 181 ALA A C 1
ATOM 1367 O O . ALA A 1 181 ? -13.928 2.470 20.534 1.00 98.31 181 ALA A O 1
ATOM 1368 N N . ASP A 1 182 ? -14.187 0.281 20.932 1.00 97.44 182 ASP A N 1
ATOM 1369 C CA . ASP A 1 182 ? -14.168 0.340 22.400 1.00 97.44 182 ASP A CA 1
ATOM 1370 C C . ASP A 1 182 ? -13.248 -0.763 22.943 1.00 97.44 182 ASP A C 1
ATOM 1372 O O . ASP A 1 182 ? -13.602 -1.945 23.037 1.00 97.44 182 ASP A O 1
ATOM 1376 N N . TYR A 1 183 ? -12.032 -0.356 23.297 1.00 97.25 183 TYR A N 1
ATOM 1377 C CA . TYR A 1 183 ? -11.002 -1.212 23.859 1.00 97.25 183 TYR A CA 1
ATOM 1378 C C . TYR A 1 183 ? -10.714 -0.834 25.309 1.00 97.25 183 TYR A C 1
ATOM 1380 O O . TYR A 1 183 ? -10.494 0.329 25.652 1.00 97.25 183 TYR A O 1
ATOM 1388 N N . THR A 1 184 ? -10.626 -1.846 26.170 1.00 96.38 184 THR A N 1
ATOM 1389 C CA . THR A 1 184 ? -10.021 -1.722 27.497 1.00 96.38 184 THR A CA 1
ATOM 1390 C C . THR A 1 184 ? -9.205 -2.972 27.791 1.00 96.38 184 THR A C 1
ATOM 1392 O O . THR A 1 184 ? -9.762 -4.062 27.915 1.00 96.38 184 THR A O 1
ATOM 1395 N N . GLY A 1 185 ? -7.888 -2.819 27.917 1.00 95.81 185 GLY A N 1
ATOM 1396 C CA . GLY A 1 185 ? -6.970 -3.939 28.118 1.00 95.81 185 GLY A CA 1
ATOM 1397 C C . GLY A 1 185 ? -5.507 -3.506 28.171 1.00 95.81 185 GLY A C 1
ATOM 1398 O O . GLY A 1 185 ? -5.195 -2.321 28.067 1.00 95.81 185 GLY A O 1
ATOM 1399 N N . VAL A 1 186 ? -4.591 -4.455 28.356 1.00 96.25 186 VAL A N 1
ATOM 1400 C CA . VAL A 1 186 ? -3.143 -4.188 28.324 1.00 96.25 186 VAL A CA 1
ATOM 1401 C C . VAL A 1 186 ? -2.643 -4.400 26.892 1.00 96.25 186 VAL A C 1
ATOM 1403 O O . VAL A 1 186 ? -2.739 -5.523 26.407 1.00 96.25 186 VAL A O 1
ATOM 1406 N N . PRO A 1 187 ? -2.155 -3.360 26.192 1.00 96.69 187 PRO A N 1
ATOM 1407 C CA . PRO A 1 187 ? -1.660 -3.513 24.828 1.00 96.69 187 PRO A CA 1
ATOM 1408 C C . PRO A 1 187 ? -0.303 -4.229 24.781 1.00 96.69 187 PRO A C 1
ATOM 1410 O O . PRO A 1 187 ? 0.515 -4.095 25.697 1.00 96.69 187 PRO A O 1
ATOM 1413 N N . THR A 1 188 ? -0.035 -4.916 23.674 1.00 96.75 188 THR A N 1
ATOM 1414 C CA . THR A 1 188 ? 1.279 -5.482 23.352 1.00 96.75 188 THR A CA 1
ATOM 1415 C C . THR A 1 188 ? 2.201 -4.361 22.891 1.00 96.75 188 THR A C 1
ATOM 1417 O O . THR A 1 188 ? 1.883 -3.624 21.959 1.00 96.75 188 THR A O 1
ATOM 1420 N N . THR A 1 189 ? 3.342 -4.199 23.559 1.00 95.62 189 THR A N 1
ATOM 1421 C CA . THR A 1 189 ? 4.339 -3.199 23.156 1.00 95.62 189 THR A CA 1
ATOM 1422 C C . THR A 1 189 ? 5.185 -3.733 22.011 1.00 95.62 189 THR A C 1
ATOM 1424 O O . THR A 1 189 ? 5.722 -4.832 22.128 1.00 95.62 189 THR A O 1
ATOM 1427 N N . ILE A 1 190 ? 5.330 -2.939 20.954 1.00 95.44 190 ILE A N 1
ATOM 1428 C CA . ILE A 1 190 ? 6.170 -3.246 19.791 1.00 95.44 190 ILE A CA 1
ATOM 1429 C C . ILE A 1 190 ? 7.056 -2.049 19.432 1.00 95.44 190 ILE A C 1
ATOM 1431 O O . ILE A 1 190 ? 6.824 -0.934 19.904 1.00 95.44 190 ILE A O 1
ATOM 1435 N N . GLU A 1 191 ? 8.075 -2.287 18.609 1.00 92.56 191 GLU A N 1
ATOM 1436 C CA . GLU A 1 191 ? 9.039 -1.257 18.199 1.00 92.56 191 GLU A CA 1
ATOM 1437 C C . GLU A 1 191 ? 8.502 -0.340 17.093 1.00 92.56 191 GLU A C 1
ATOM 1439 O O . GLU A 1 191 ? 8.766 0.858 17.118 1.00 92.56 191 GLU A O 1
ATOM 1444 N N . THR A 1 192 ? 7.735 -0.882 16.142 1.00 93.56 192 THR A N 1
ATOM 1445 C CA . THR A 1 192 ? 7.198 -0.140 14.991 1.00 93.56 192 THR A CA 1
ATOM 1446 C C . THR A 1 192 ? 5.883 -0.744 14.493 1.00 93.56 192 THR A C 1
ATOM 1448 O O . THR A 1 192 ? 5.637 -1.940 14.670 1.00 93.56 192 THR A O 1
ATOM 1451 N N . LEU A 1 193 ? 5.053 0.084 13.852 1.00 95.00 193 LEU A N 1
ATOM 1452 C CA . LEU A 1 193 ? 3.845 -0.314 13.130 1.00 95.00 193 LEU A CA 1
ATOM 1453 C C . LEU A 1 193 ? 4.019 -0.332 11.607 1.00 95.00 193 LEU A C 1
ATOM 1455 O O . LEU A 1 193 ? 3.051 -0.659 10.936 1.00 95.00 193 LEU A O 1
ATOM 1459 N N . ASP A 1 194 ? 5.208 -0.060 11.056 1.00 90.75 194 ASP A N 1
ATOM 1460 C CA . ASP A 1 194 ? 5.410 0.142 9.605 1.00 90.75 194 ASP A CA 1
ATOM 1461 C C . ASP A 1 194 ? 4.834 -0.982 8.723 1.00 90.75 194 ASP A C 1
ATOM 1463 O O . ASP A 1 194 ? 4.349 -0.726 7.627 1.00 90.75 194 ASP A O 1
ATOM 1467 N N . GLY A 1 195 ? 4.821 -2.228 9.214 1.00 92.44 195 GLY A N 1
ATOM 1468 C CA . GLY A 1 195 ? 4.252 -3.375 8.498 1.00 92.44 195 GLY A CA 1
ATOM 1469 C C . GLY A 1 195 ? 2.722 -3.393 8.382 1.00 92.44 195 GLY A C 1
ATOM 1470 O O . GLY A 1 195 ? 2.201 -4.242 7.667 1.00 92.44 195 GLY A O 1
ATOM 1471 N N . ILE A 1 196 ? 2.000 -2.497 9.067 1.00 94.75 196 ILE A N 1
ATOM 1472 C CA . ILE A 1 196 ? 0.534 -2.397 8.971 1.00 94.75 196 ILE A CA 1
ATOM 1473 C C . ILE A 1 196 ? 0.092 -1.953 7.573 1.00 94.75 196 ILE A C 1
ATOM 1475 O O . ILE A 1 196 ? -0.976 -2.340 7.116 1.00 94.75 196 ILE A O 1
ATOM 1479 N N . VAL A 1 197 ? 0.935 -1.189 6.874 1.00 93.75 197 VAL A N 1
ATOM 1480 C CA . VAL A 1 197 ? 0.771 -0.906 5.450 1.00 93.75 197 VAL A CA 1
ATOM 1481 C C . VAL A 1 197 ? 1.672 -1.889 4.695 1.00 93.75 197 VAL A C 1
ATOM 1483 O O . VAL A 1 197 ? 2.882 -1.658 4.606 1.00 93.75 197 VAL A O 1
ATOM 1486 N N . PRO A 1 198 ? 1.144 -3.015 4.180 1.00 90.44 198 PRO A N 1
ATOM 1487 C CA . PRO A 1 198 ? 1.949 -3.955 3.415 1.00 90.44 198 PRO A CA 1
ATOM 1488 C C . PRO A 1 198 ? 2.539 -3.265 2.184 1.00 90.44 198 PRO A C 1
ATOM 1490 O O . PRO A 1 198 ? 1.910 -2.411 1.557 1.00 90.44 198 PRO A O 1
ATOM 1493 N N . THR A 1 199 ? 3.753 -3.667 1.807 1.00 85.31 199 THR A N 1
ATOM 1494 C CA . THR A 1 199 ? 4.319 -3.250 0.521 1.00 85.31 199 THR A CA 1
ATOM 1495 C C . THR A 1 199 ? 3.406 -3.733 -0.598 1.00 85.31 199 THR A C 1
ATOM 1497 O O . THR A 1 199 ? 3.025 -4.910 -0.614 1.00 85.31 199 THR A O 1
ATOM 1500 N N . LYS A 1 200 ? 3.070 -2.821 -1.518 1.00 84.25 200 LYS A N 1
ATOM 1501 C CA . LYS A 1 200 ? 2.196 -3.127 -2.645 1.00 84.25 200 LYS A CA 1
ATOM 1502 C C . LYS A 1 200 ? 2.785 -4.270 -3.473 1.00 84.25 200 LYS A C 1
ATOM 1504 O O . LYS A 1 200 ? 3.930 -4.193 -3.914 1.00 84.25 200 LYS A O 1
ATOM 1509 N N . GLN A 1 201 ? 2.004 -5.323 -3.668 1.00 85.88 201 GLN A N 1
ATOM 1510 C CA . GLN A 1 201 ? 2.318 -6.414 -4.579 1.00 85.88 201 GLN A CA 1
ATOM 1511 C C . GLN A 1 201 ? 1.597 -6.164 -5.895 1.00 85.88 201 GLN A C 1
ATOM 1513 O O . GLN A 1 201 ? 0.377 -6.018 -5.928 1.00 85.88 201 GLN A O 1
ATOM 1518 N N . TYR A 1 202 ? 2.375 -6.093 -6.966 1.00 89.88 202 TYR A N 1
ATOM 1519 C CA . TYR A 1 202 ? 1.865 -5.931 -8.317 1.00 89.88 202 TYR A CA 1
ATOM 1520 C C . TYR A 1 202 ? 1.679 -7.298 -8.976 1.00 89.88 202 TYR A C 1
ATOM 1522 O O . TYR A 1 202 ? 2.423 -8.247 -8.703 1.00 89.88 202 TYR A O 1
ATOM 1530 N N . GLY A 1 203 ? 0.675 -7.390 -9.843 1.00 92.06 203 GLY A N 1
ATOM 1531 C CA . GLY A 1 203 ? 0.516 -8.517 -10.750 1.00 92.06 203 GLY A CA 1
ATOM 1532 C C . GLY A 1 203 ? 1.550 -8.486 -11.879 1.00 92.06 203 GLY A C 1
ATOM 1533 O O . GLY A 1 203 ? 2.497 -7.704 -11.882 1.00 92.06 203 GLY A O 1
ATOM 1534 N N . ASN A 1 204 ? 1.350 -9.331 -12.890 1.00 96.88 204 ASN A N 1
ATOM 1535 C CA . ASN A 1 204 ? 2.094 -9.216 -14.144 1.00 96.88 204 ASN A CA 1
ATOM 1536 C C . ASN A 1 204 ? 1.461 -8.106 -14.984 1.00 96.88 204 ASN A C 1
ATOM 1538 O O . ASN A 1 204 ? 0.539 -8.359 -15.758 1.00 96.88 204 ASN A O 1
ATOM 1542 N N . GLU A 1 205 ? 1.930 -6.876 -14.803 1.00 97.50 205 GLU A N 1
ATOM 1543 C CA . GLU A 1 205 ? 1.270 -5.679 -15.316 1.00 97.50 205 GLU A CA 1
ATOM 1544 C C . GLU A 1 205 ? 2.243 -4.517 -15.572 1.00 97.50 205 GLU A C 1
ATOM 1546 O O . GLU A 1 205 ? 3.356 -4.450 -15.044 1.00 97.50 205 GLU A O 1
ATOM 1551 N N . VAL A 1 206 ? 1.807 -3.583 -16.415 1.00 98.12 206 VAL A N 1
ATOM 1552 C CA . VAL A 1 206 ? 2.425 -2.270 -16.602 1.00 98.12 206 VAL A CA 1
ATOM 1553 C C . VAL A 1 206 ? 1.371 -1.215 -16.315 1.00 98.12 206 VAL A C 1
ATOM 1555 O O . VAL A 1 206 ? 0.364 -1.152 -17.021 1.00 98.12 206 VAL A O 1
ATOM 1558 N N . ILE A 1 207 ? 1.624 -0.367 -15.324 1.00 97.50 207 ILE A N 1
ATOM 1559 C CA . ILE A 1 207 ? 0.735 0.726 -14.928 1.00 97.50 207 ILE A CA 1
ATOM 1560 C C . ILE A 1 207 ? 1.439 2.046 -15.234 1.00 97.50 207 ILE A C 1
ATOM 1562 O O . ILE A 1 207 ? 2.601 2.244 -14.880 1.00 97.50 207 ILE A O 1
ATOM 1566 N N . VAL A 1 208 ? 0.730 2.956 -15.895 1.00 97.50 208 VAL A N 1
ATOM 1567 C CA . VAL A 1 208 ? 1.174 4.332 -16.119 1.00 97.50 208 VAL A CA 1
ATOM 1568 C C . VAL A 1 208 ? 0.154 5.261 -15.489 1.00 97.50 208 VAL A C 1
ATOM 1570 O O . VAL A 1 208 ? -1.022 5.231 -15.857 1.00 97.50 208 VAL A O 1
ATOM 1573 N N . LEU A 1 209 ? 0.604 6.091 -14.557 1.00 97.25 209 LEU A N 1
ATOM 1574 C CA . LEU A 1 209 ? -0.208 7.097 -13.886 1.00 97.25 209 LEU A CA 1
ATOM 1575 C C . LEU A 1 209 ? 0.155 8.490 -14.405 1.00 97.25 209 LEU A C 1
ATOM 1577 O O . LEU A 1 209 ? 1.300 8.768 -14.768 1.00 97.25 209 LEU A O 1
ATOM 1581 N N . ASN A 1 210 ? -0.826 9.384 -14.418 1.00 93.62 210 ASN A N 1
ATOM 1582 C CA . ASN A 1 210 ? -0.599 10.817 -14.558 1.00 93.62 210 ASN A CA 1
ATOM 1583 C C . ASN A 1 210 ? 0.182 11.357 -13.348 1.00 93.62 210 ASN A C 1
ATOM 1585 O O . ASN A 1 210 ? 0.208 10.741 -12.284 1.00 93.62 210 ASN A O 1
ATOM 1589 N N . GLY A 1 211 ? 0.745 12.562 -13.471 1.00 82.50 211 GLY A N 1
ATOM 1590 C CA . GLY A 1 211 ? 1.425 13.230 -12.353 1.00 82.50 211 GLY A CA 1
ATOM 1591 C C . GLY A 1 211 ? 0.519 13.564 -11.153 1.00 82.50 211 GLY A C 1
ATOM 1592 O O . GLY A 1 211 ? 1.027 13.919 -10.095 1.00 82.50 211 GLY A O 1
ATOM 1593 N N . ASP A 1 212 ? -0.807 13.452 -11.296 1.00 83.50 212 ASP A N 1
ATOM 1594 C CA . ASP A 1 212 ? -1.785 13.573 -10.203 1.00 83.50 212 ASP A CA 1
ATOM 1595 C C . ASP A 1 212 ? -2.153 12.223 -9.551 1.00 83.50 212 ASP A C 1
ATOM 1597 O O . ASP A 1 212 ? -2.991 12.183 -8.652 1.00 83.50 212 ASP A O 1
ATOM 1601 N N . GLY A 1 213 ? -1.534 11.124 -9.996 1.00 82.75 213 GLY A N 1
ATOM 1602 C CA . GLY A 1 213 ? -1.759 9.769 -9.496 1.00 82.75 213 GLY A CA 1
ATOM 1603 C C . GLY A 1 213 ? -2.934 9.027 -10.139 1.00 82.75 213 GLY A C 1
ATOM 1604 O O . GLY A 1 213 ? -3.122 7.846 -9.854 1.00 82.75 213 GLY A O 1
ATOM 1605 N N . SER A 1 214 ? -3.714 9.666 -11.017 1.00 89.25 214 SER A N 1
ATOM 1606 C CA . SER A 1 214 ? -4.787 8.978 -11.744 1.00 89.25 214 SER A CA 1
ATOM 1607 C C . SER A 1 214 ? -4.232 8.010 -12.794 1.00 89.25 214 SER A C 1
ATOM 1609 O O . SER A 1 214 ? -3.248 8.309 -13.472 1.00 89.25 214 SER A O 1
ATOM 1611 N N . GLU A 1 215 ? -4.866 6.847 -12.958 1.00 94.44 215 GLU A N 1
ATOM 1612 C CA . GLU A 1 215 ? -4.437 5.852 -13.946 1.00 94.44 215 GLU A CA 1
ATOM 1613 C C . GLU A 1 215 ? -4.637 6.374 -15.379 1.00 94.44 215 GLU A C 1
ATOM 1615 O O . GLU A 1 215 ? -5.742 6.743 -15.776 1.00 94.44 215 GLU A O 1
ATOM 1620 N N . MET A 1 216 ? -3.553 6.416 -16.161 1.00 94.88 216 MET A N 1
ATOM 1621 C CA . MET A 1 216 ? -3.574 6.765 -17.585 1.00 94.88 216 MET A CA 1
ATOM 1622 C C . MET A 1 216 ? -3.725 5.515 -18.453 1.00 94.88 216 MET A C 1
ATOM 1624 O O . MET A 1 216 ? -4.480 5.517 -19.425 1.00 94.88 216 MET A O 1
ATOM 1628 N N . SER A 1 217 ? -2.972 4.462 -18.140 1.00 95.94 217 SER A N 1
ATOM 1629 C CA . SER A 1 217 ? -3.048 3.197 -18.865 1.00 95.94 217 SER A CA 1
ATOM 1630 C C . SER A 1 217 ? -2.584 2.036 -18.005 1.00 95.94 217 SER A C 1
ATOM 1632 O O . SER A 1 217 ? -1.647 2.185 -17.223 1.00 95.94 217 SER A O 1
ATOM 1634 N N . HIS A 1 218 ? -3.185 0.877 -18.238 1.00 96.81 218 HIS A N 1
ATOM 1635 C CA . HIS A 1 218 ? -2.898 -0.355 -17.528 1.00 96.81 218 HIS A CA 1
ATOM 1636 C C . HIS A 1 218 ? -2.889 -1.509 -18.531 1.00 96.81 218 HIS A C 1
ATOM 1638 O O . HIS A 1 218 ? -3.874 -1.745 -19.231 1.00 96.81 218 HIS A O 1
ATOM 1644 N N . TYR A 1 219 ? -1.760 -2.209 -18.619 1.00 96.75 219 TYR A N 1
ATOM 1645 C CA . TYR A 1 219 ? -1.578 -3.357 -19.501 1.00 96.75 219 TYR A CA 1
ATOM 1646 C C . TYR A 1 219 ? -1.262 -4.616 -18.702 1.00 96.75 219 TYR A C 1
ATOM 1648 O O . TYR A 1 219 ? -0.278 -4.644 -17.967 1.00 96.75 219 TYR A O 1
ATOM 1656 N N . MET A 1 220 ? -2.036 -5.678 -18.907 1.00 97.50 220 MET A N 1
ATOM 1657 C CA . MET A 1 220 ? -1.714 -7.000 -18.368 1.00 97.50 220 MET A CA 1
ATOM 1658 C C . MET A 1 220 ? -0.604 -7.646 -19.203 1.00 97.50 220 MET A C 1
ATOM 1660 O O . MET A 1 220 ? -0.709 -7.743 -20.427 1.00 97.50 220 MET A O 1
ATOM 1664 N N . VAL A 1 221 ? 0.456 -8.114 -18.549 1.00 97.69 221 VAL A N 1
ATOM 1665 C CA . VAL A 1 221 ? 1.581 -8.798 -19.196 1.00 97.69 221 VAL A CA 1
ATOM 1666 C C . VAL A 1 221 ? 1.272 -10.292 -19.262 1.00 97.69 221 VAL A C 1
ATOM 1668 O O . VAL A 1 221 ? 1.342 -11.011 -18.268 1.00 97.69 221 VAL A O 1
ATOM 1671 N N . SER A 1 222 ? 0.961 -10.777 -20.462 1.00 96.56 222 SER A N 1
ATOM 1672 C CA . SER A 1 222 ? 0.635 -12.185 -20.708 1.00 96.56 222 SER A CA 1
ATOM 1673 C C . SER A 1 222 ? 1.870 -13.080 -20.758 1.00 96.56 222 SER A C 1
ATOM 1675 O O . SER A 1 222 ? 1.822 -14.232 -20.327 1.00 96.56 222 SER A O 1
ATOM 1677 N N . TYR A 1 223 ? 2.982 -12.588 -21.309 1.00 96.19 223 TYR A N 1
ATOM 1678 C CA . TYR A 1 223 ? 4.262 -13.297 -21.284 1.00 96.19 223 TYR A CA 1
ATOM 1679 C C . TYR A 1 223 ? 5.442 -12.356 -21.545 1.00 96.19 223 TYR A C 1
ATOM 1681 O O . TYR A 1 223 ? 5.293 -11.289 -22.139 1.00 96.19 223 TYR A O 1
ATOM 1689 N N . VAL A 1 224 ? 6.643 -12.800 -21.166 1.00 98.12 224 VAL A N 1
ATOM 1690 C CA . VAL A 1 224 ? 7.910 -12.124 -21.477 1.00 98.12 224 VAL A CA 1
ATOM 1691 C C . VAL A 1 224 ? 8.747 -12.983 -22.419 1.00 98.12 224 VAL A C 1
ATOM 1693 O O . VAL A 1 224 ? 8.743 -14.207 -22.308 1.00 98.12 224 VAL A O 1
ATOM 1696 N N . ARG A 1 225 ? 9.465 -12.357 -23.357 1.00 97.81 225 ARG A N 1
ATOM 1697 C CA . ARG A 1 225 ? 10.558 -12.989 -24.116 1.00 97.81 225 ARG A CA 1
ATOM 1698 C C . ARG A 1 225 ? 11.896 -12.482 -23.614 1.00 97.81 225 ARG A C 1
ATOM 1700 O O . ARG A 1 225 ? 12.069 -11.266 -23.492 1.00 97.81 225 ARG A O 1
ATOM 1707 N N . ALA A 1 226 ? 12.836 -13.394 -23.395 1.00 96.75 226 ALA A N 1
ATOM 1708 C CA . ALA A 1 226 ? 14.200 -13.057 -23.010 1.00 96.75 226 ALA A CA 1
ATOM 1709 C C . ALA A 1 226 ? 15.169 -13.339 -24.161 1.00 96.75 226 ALA A C 1
ATOM 1711 O O . ALA A 1 226 ? 15.064 -14.325 -24.886 1.00 96.75 226 ALA A O 1
ATOM 1712 N N . SER A 1 227 ? 16.145 -12.458 -24.351 1.00 96.44 227 SER A N 1
ATOM 1713 C CA . SER A 1 227 ? 17.229 -12.682 -25.307 1.00 96.44 227 SER A CA 1
ATOM 1714 C C . SER A 1 227 ? 18.517 -12.050 -24.813 1.00 96.44 227 SER A C 1
ATOM 1716 O O . SER A 1 227 ? 18.491 -10.999 -24.180 1.00 96.44 227 SER A O 1
ATOM 1718 N N . VAL A 1 228 ? 19.651 -12.676 -25.119 1.00 95.56 228 VAL A N 1
ATOM 1719 C CA . VAL A 1 228 ? 20.975 -12.152 -24.772 1.00 95.56 228 VAL A CA 1
ATOM 1720 C C . VAL A 1 228 ? 21.700 -11.771 -26.052 1.00 95.56 228 VAL A C 1
ATOM 1722 O O . VAL A 1 228 ? 21.824 -12.569 -26.983 1.00 95.56 228 VAL A O 1
ATOM 1725 N N . SER A 1 229 ? 22.180 -10.533 -26.110 1.00 94.94 229 SER A N 1
ATOM 1726 C CA . SER A 1 229 ? 22.965 -10.036 -27.236 1.00 94.94 229 SER A CA 1
ATOM 1727 C C . SER A 1 229 ? 24.324 -10.730 -27.286 1.00 94.94 229 SER A C 1
ATOM 1729 O O . SER A 1 229 ? 25.115 -10.625 -26.352 1.00 94.94 229 SER A O 1
ATOM 1731 N N . SER A 1 230 ? 24.654 -11.370 -28.410 1.00 92.94 230 SER A N 1
ATOM 1732 C CA . SER A 1 230 ? 25.976 -11.982 -28.612 1.00 92.94 230 SER A CA 1
ATOM 1733 C C . SER A 1 230 ? 27.105 -10.958 -28.766 1.00 92.94 230 SER A C 1
ATOM 1735 O O . SER A 1 230 ? 28.273 -11.319 -28.667 1.00 92.94 230 SER A O 1
ATOM 1737 N N . TYR A 1 231 ? 26.771 -9.697 -29.060 1.00 91.56 231 TYR A N 1
ATOM 1738 C CA . TYR A 1 231 ? 27.743 -8.620 -29.241 1.00 91.56 231 TYR A CA 1
ATOM 1739 C C . TYR A 1 231 ? 28.047 -7.899 -27.926 1.00 91.56 231 TYR A C 1
ATOM 1741 O O . TYR A 1 231 ? 29.207 -7.721 -27.574 1.00 91.56 231 TYR A O 1
ATOM 1749 N N . SER A 1 232 ? 27.004 -7.481 -27.205 1.00 90.31 232 SER A N 1
ATOM 1750 C CA . SER A 1 232 ? 27.143 -6.667 -25.992 1.00 90.31 232 SER A CA 1
ATOM 1751 C C . SER A 1 232 ? 27.011 -7.463 -24.696 1.00 90.31 232 SER A C 1
ATOM 1753 O O . SER A 1 232 ? 27.286 -6.921 -23.634 1.00 90.31 232 SER A O 1
ATOM 1755 N N . GLY A 1 233 ? 26.539 -8.711 -24.752 1.00 92.31 233 GLY A N 1
ATOM 1756 C CA . GLY A 1 233 ? 26.242 -9.517 -23.566 1.00 92.31 233 GLY A CA 1
ATOM 1757 C C . GLY A 1 233 ? 25.019 -9.050 -22.769 1.00 92.31 233 GLY A C 1
ATOM 1758 O O . GLY A 1 233 ? 24.679 -9.699 -21.786 1.00 92.31 233 GLY A O 1
ATOM 1759 N N . LYS A 1 234 ? 24.355 -7.959 -23.180 1.00 95.38 234 LYS A N 1
ATOM 1760 C CA . LYS A 1 234 ? 23.167 -7.422 -22.502 1.00 95.38 234 LYS A CA 1
ATOM 1761 C C . LYS A 1 234 ? 21.967 -8.351 -22.674 1.00 95.38 234 LYS A C 1
ATOM 1763 O O . LYS A 1 234 ? 21.730 -8.866 -23.773 1.00 95.38 234 LYS A O 1
ATOM 1768 N N . THR A 1 235 ? 21.185 -8.488 -21.614 1.00 96.62 235 THR A N 1
ATOM 1769 C CA . THR A 1 235 ? 19.899 -9.184 -21.610 1.00 96.62 235 THR A CA 1
ATOM 1770 C C . THR A 1 235 ? 18.794 -8.214 -22.016 1.00 96.62 235 THR A C 1
ATOM 1772 O O . THR A 1 235 ? 18.758 -7.076 -21.566 1.00 96.62 235 THR A O 1
ATOM 1775 N N . THR A 1 236 ? 17.892 -8.644 -22.892 1.00 97.88 236 THR A N 1
ATOM 1776 C CA . THR A 1 236 ? 16.685 -7.912 -23.283 1.00 97.88 236 THR A CA 1
ATOM 1777 C C . THR A 1 236 ? 15.462 -8.720 -22.884 1.00 97.88 236 THR A C 1
ATOM 1779 O O . THR A 1 236 ? 15.277 -9.831 -23.382 1.00 97.88 236 THR A O 1
ATOM 1782 N N . LEU A 1 237 ? 14.623 -8.134 -22.035 1.00 98.19 237 LEU A N 1
ATOM 1783 C CA . LEU A 1 237 ? 13.303 -8.623 -21.659 1.00 98.19 237 LEU A CA 1
ATOM 1784 C C . LEU A 1 237 ? 12.246 -7.804 -22.396 1.00 98.19 237 LEU A C 1
ATOM 1786 O O . LEU A 1 237 ? 12.295 -6.575 -22.386 1.00 98.19 237 LEU A O 1
ATOM 1790 N N . LYS A 1 238 ? 11.296 -8.475 -23.044 1.00 98.44 238 LYS A N 1
ATOM 1791 C CA . LYS A 1 238 ? 10.159 -7.843 -23.726 1.00 98.44 238 LYS A CA 1
ATOM 1792 C C . LYS A 1 238 ? 8.862 -8.428 -23.205 1.00 98.44 238 LYS A C 1
ATOM 1794 O O . LYS A 1 238 ? 8.646 -9.623 -23.393 1.00 98.44 238 LYS A O 1
ATOM 1799 N N . GLY A 1 239 ? 8.033 -7.604 -22.578 1.00 98.12 239 GLY A N 1
ATOM 1800 C CA . GLY A 1 239 ? 6.696 -7.986 -22.136 1.00 98.12 239 GLY A CA 1
ATOM 1801 C C . GLY A 1 239 ? 5.663 -7.765 -23.227 1.00 98.12 239 GLY A C 1
ATOM 1802 O O . GLY A 1 239 ? 5.698 -6.740 -23.914 1.00 98.12 239 GLY A O 1
ATOM 1803 N N . TYR A 1 240 ? 4.750 -8.720 -23.358 1.00 98.00 240 TYR A N 1
ATOM 1804 C CA . TYR A 1 240 ? 3.663 -8.711 -24.329 1.00 98.00 240 TYR A CA 1
ATOM 1805 C C . TYR A 1 240 ? 2.317 -8.891 -23.633 1.00 98.00 240 TYR A C 1
ATOM 1807 O O . TYR A 1 240 ? 2.225 -9.648 -22.663 1.00 98.00 240 TYR A O 1
ATOM 1815 N N . ASP A 1 241 ? 1.289 -8.217 -24.137 1.00 96.94 241 ASP A N 1
ATOM 1816 C CA . ASP A 1 241 ? -0.097 -8.433 -23.716 1.00 96.94 241 ASP A CA 1
ATOM 1817 C C . ASP A 1 241 ? -0.737 -9.648 -24.416 1.00 96.94 241 ASP A C 1
ATOM 1819 O O . ASP A 1 241 ? -0.066 -10.443 -25.082 1.00 96.94 241 ASP A O 1
ATOM 1823 N N . GLU A 1 242 ? -2.046 -9.826 -24.227 1.00 95.81 242 GLU A N 1
ATOM 1824 C CA . GLU A 1 242 ? -2.805 -10.939 -24.812 1.00 95.81 242 GLU A CA 1
ATOM 1825 C C . GLU A 1 242 ? -2.913 -10.874 -26.347 1.00 95.81 242 GLU A C 1
ATOM 1827 O O . GLU A 1 242 ? -3.233 -11.879 -26.984 1.00 95.81 242 GLU A O 1
ATOM 1832 N N . PHE A 1 243 ? -2.618 -9.715 -26.946 1.00 96.31 243 PHE A N 1
ATOM 1833 C CA . PHE A 1 243 ? -2.691 -9.460 -28.384 1.00 96.31 243 PHE A CA 1
ATOM 1834 C C . PHE A 1 243 ? -1.322 -9.513 -29.073 1.00 96.31 243 PHE A C 1
ATOM 1836 O O . PHE A 1 243 ? -1.220 -9.167 -30.249 1.00 96.31 243 PHE A O 1
ATOM 1843 N N . ASP A 1 244 ? -0.283 -9.981 -28.371 1.00 95.88 244 ASP A N 1
ATOM 1844 C CA . ASP A 1 244 ? 1.111 -9.981 -28.826 1.00 95.88 244 ASP A CA 1
ATOM 1845 C C . ASP A 1 244 ? 1.696 -8.571 -29.064 1.00 95.88 244 ASP A C 1
ATOM 1847 O O . ASP A 1 244 ? 2.717 -8.426 -29.751 1.00 95.88 244 ASP A O 1
ATOM 1851 N N . ASP A 1 245 ? 1.124 -7.530 -28.453 1.00 96.81 245 ASP A N 1
ATOM 1852 C CA . ASP A 1 245 ? 1.673 -6.179 -28.514 1.00 96.81 245 ASP A CA 1
ATOM 1853 C C . ASP A 1 245 ? 2.729 -5.971 -27.420 1.00 96.81 245 ASP A C 1
ATOM 1855 O O . ASP A 1 245 ? 2.521 -6.276 -26.248 1.00 96.81 245 ASP A O 1
ATOM 1859 N N . GLU A 1 246 ? 3.896 -5.425 -27.789 1.00 97.81 246 GLU A N 1
ATOM 1860 C CA . GLU A 1 246 ? 4.954 -5.114 -26.817 1.00 97.81 246 GLU A CA 1
ATOM 1861 C C . GLU A 1 246 ? 4.483 -3.975 -25.899 1.00 97.81 246 GLU A C 1
ATOM 1863 O O . GLU A 1 246 ? 4.197 -2.865 -26.370 1.00 97.81 246 GLU A O 1
ATOM 1868 N N . VAL A 1 247 ? 4.402 -4.245 -24.597 1.00 97.81 247 VAL A N 1
ATOM 1869 C CA . VAL A 1 247 ? 3.966 -3.281 -23.570 1.00 97.81 247 VAL A CA 1
ATOM 1870 C C . VAL A 1 247 ? 5.140 -2.698 -22.794 1.00 97.81 247 VAL A C 1
ATOM 1872 O O . VAL A 1 247 ? 5.092 -1.534 -22.400 1.00 97.81 247 VAL A O 1
ATOM 1875 N N . PHE A 1 248 ? 6.234 -3.453 -22.666 1.00 98.50 248 PHE A N 1
ATOM 1876 C CA . PHE A 1 248 ? 7.500 -2.937 -22.161 1.00 98.50 248 PHE A CA 1
ATOM 1877 C C . PHE A 1 248 ? 8.704 -3.644 -22.784 1.00 98.50 248 PHE A C 1
ATOM 1879 O O . PHE A 1 248 ? 8.628 -4.783 -23.257 1.00 98.50 248 PHE A O 1
ATOM 1886 N N . ARG A 1 249 ? 9.857 -2.982 -22.699 1.00 98.62 249 ARG A N 1
ATOM 1887 C CA . ARG A 1 249 ? 11.170 -3.546 -22.987 1.00 98.62 249 ARG A CA 1
ATOM 1888 C C . ARG A 1 249 ? 12.190 -3.055 -21.975 1.00 98.62 249 ARG A C 1
ATOM 1890 O O . ARG A 1 249 ? 12.361 -1.854 -21.798 1.00 98.62 249 ARG A O 1
ATOM 1897 N N . VAL A 1 250 ? 12.906 -3.993 -21.373 1.00 98.38 250 VAL A N 1
ATOM 1898 C CA . VAL A 1 250 ? 14.019 -3.733 -20.461 1.00 98.38 250 VAL A CA 1
ATOM 1899 C C . VAL A 1 250 ? 15.278 -4.322 -21.077 1.00 98.38 250 VAL A C 1
ATOM 1901 O O . VAL A 1 250 ? 15.327 -5.511 -21.378 1.00 98.38 250 VAL A O 1
ATOM 1904 N N . VAL A 1 251 ? 16.293 -3.494 -21.296 1.00 97.69 251 VAL A N 1
ATOM 1905 C CA . VAL A 1 251 ? 17.622 -3.929 -21.737 1.00 97.69 251 VAL A CA 1
ATOM 1906 C C . VAL A 1 251 ? 18.585 -3.679 -20.598 1.00 97.69 251 VAL A C 1
ATOM 1908 O O . VAL A 1 251 ? 18.679 -2.553 -20.121 1.00 97.69 251 VAL A O 1
ATOM 1911 N N . THR A 1 252 ? 19.298 -4.706 -20.161 1.00 96.50 252 THR A N 1
ATOM 1912 C CA . THR A 1 252 ? 20.110 -4.627 -18.955 1.00 96.50 252 THR A CA 1
ATOM 1913 C C . THR A 1 252 ? 21.441 -5.354 -19.093 1.00 96.50 252 THR A C 1
ATOM 1915 O O . THR A 1 252 ? 21.546 -6.382 -19.769 1.00 96.50 252 THR A O 1
ATOM 1918 N N . ASP A 1 253 ? 22.474 -4.798 -18.473 1.00 93.12 253 ASP A N 1
ATOM 1919 C CA . ASP A 1 253 ? 23.770 -5.445 -18.324 1.00 93.12 253 ASP A CA 1
ATOM 1920 C C . ASP A 1 253 ? 23.666 -6.584 -17.309 1.00 93.12 253 ASP A C 1
ATOM 1922 O O . ASP A 1 253 ? 22.907 -6.524 -16.344 1.00 93.12 253 ASP A O 1
ATOM 1926 N N . ASN A 1 254 ? 24.489 -7.619 -17.477 1.00 87.19 254 ASN A N 1
ATOM 1927 C CA . ASN A 1 254 ? 24.506 -8.739 -16.529 1.00 87.19 254 ASN A CA 1
ATOM 1928 C C . ASN A 1 254 ? 24.950 -8.326 -15.122 1.00 87.19 254 ASN A C 1
ATOM 1930 O O . ASN A 1 254 ? 24.738 -9.084 -14.184 1.00 87.19 254 ASN A O 1
ATOM 1934 N N . THR A 1 255 ? 25.578 -7.156 -14.972 1.00 88.00 255 THR A N 1
ATOM 1935 C CA . THR A 1 255 ? 25.919 -6.612 -13.658 1.00 88.00 255 THR A CA 1
ATOM 1936 C C . THR A 1 255 ? 24.678 -6.246 -12.864 1.00 88.00 255 THR A C 1
ATOM 1938 O O . THR A 1 255 ? 24.735 -6.388 -11.656 1.00 88.00 255 THR A O 1
ATOM 1941 N N . VAL A 1 256 ? 23.593 -5.813 -13.513 1.00 93.62 256 VAL A N 1
ATOM 1942 C CA . VAL A 1 256 ? 22.354 -5.320 -12.886 1.00 93.62 256 VAL A CA 1
ATOM 1943 C C . VAL A 1 256 ? 21.437 -6.465 -12.439 1.00 93.62 256 VAL A C 1
ATOM 1945 O O . VAL A 1 256 ? 20.713 -6.333 -11.453 1.00 93.62 256 VAL A O 1
ATOM 1948 N N . ILE A 1 257 ? 21.477 -7.603 -13.139 1.00 94.50 257 ILE A N 1
ATOM 1949 C CA . ILE A 1 257 ? 20.677 -8.781 -12.782 1.00 94.50 257 ILE A CA 1
ATOM 1950 C C . ILE A 1 257 ? 21.141 -9.326 -11.423 1.00 94.50 257 ILE A C 1
ATOM 1952 O O . ILE A 1 257 ? 22.337 -9.512 -11.204 1.00 94.50 257 ILE A O 1
ATOM 1956 N N . ASN A 1 258 ? 20.191 -9.637 -10.536 1.00 95.50 258 ASN A N 1
ATOM 1957 C CA . ASN A 1 258 ? 20.425 -10.171 -9.187 1.00 95.50 258 ASN A CA 1
ATOM 1958 C C . ASN A 1 258 ? 21.191 -9.225 -8.236 1.00 95.50 258 ASN A C 1
ATOM 1960 O O . ASN A 1 258 ? 21.786 -9.687 -7.263 1.00 95.50 258 ASN A O 1
ATOM 1964 N N . GLN A 1 259 ? 21.160 -7.905 -8.468 1.00 94.06 259 GLN A N 1
ATOM 1965 C CA . GLN A 1 259 ? 21.673 -6.918 -7.499 1.00 94.06 259 GLN A CA 1
ATOM 1966 C C . GLN A 1 259 ? 20.731 -6.671 -6.306 1.00 94.06 259 GLN A C 1
ATOM 1968 O O . GLN A 1 259 ? 21.118 -6.001 -5.348 1.00 94.06 259 GLN A O 1
ATOM 1973 N N . GLY A 1 260 ? 19.509 -7.205 -6.350 1.00 93.31 260 GLY A N 1
ATOM 1974 C CA . GLY A 1 260 ? 18.418 -6.808 -5.462 1.00 93.31 260 GLY A CA 1
ATOM 1975 C C . GLY A 1 260 ? 17.803 -5.476 -5.896 1.00 93.31 260 GLY A C 1
ATOM 1976 O O . GLY A 1 260 ? 17.978 -5.042 -7.033 1.00 93.31 260 GLY A O 1
ATOM 1977 N N . LYS A 1 261 ? 17.074 -4.817 -4.989 1.00 95.12 261 LYS A N 1
ATOM 1978 C CA . LYS A 1 261 ? 16.486 -3.492 -5.239 1.00 95.12 261 LYS A CA 1
ATOM 1979 C C . LYS A 1 261 ? 17.556 -2.397 -5.167 1.00 95.12 261 LYS A C 1
ATOM 1981 O O . LYS A 1 261 ? 18.257 -2.293 -4.163 1.00 95.12 261 LYS A O 1
ATOM 1986 N N . PHE A 1 262 ? 17.620 -1.540 -6.183 1.00 95.12 262 PHE A N 1
ATOM 1987 C CA . PHE A 1 262 ? 18.554 -0.411 -6.260 1.00 95.12 262 PHE A CA 1
ATOM 1988 C C . PHE A 1 262 ? 17.892 0.851 -6.830 1.00 95.12 262 PHE A C 1
ATOM 1990 O O . PHE A 1 262 ? 16.853 0.788 -7.493 1.00 95.12 262 PHE A O 1
ATOM 1997 N N . ASN A 1 263 ? 18.515 2.008 -6.589 1.00 97.44 263 ASN A N 1
ATOM 1998 C CA . ASN A 1 263 ? 18.147 3.269 -7.232 1.00 97.44 263 ASN A CA 1
ATOM 1999 C C . ASN A 1 263 ? 18.702 3.294 -8.660 1.00 97.44 263 ASN A C 1
ATOM 2001 O O . ASN A 1 263 ? 19.896 3.074 -8.870 1.00 97.44 263 ASN A O 1
ATOM 2005 N N . ILE A 1 264 ? 17.863 3.607 -9.651 1.00 97.12 264 ILE A N 1
ATOM 2006 C CA . ILE A 1 264 ? 18.277 3.577 -11.065 1.00 97.12 264 ILE A CA 1
ATOM 2007 C C . ILE A 1 264 ? 19.401 4.592 -11.335 1.00 97.12 264 ILE A C 1
ATOM 2009 O O . ILE A 1 264 ? 20.291 4.344 -12.149 1.00 97.12 264 ILE A O 1
ATOM 2013 N N . THR A 1 265 ? 19.396 5.711 -10.610 1.00 95.50 265 THR A N 1
ATOM 2014 C CA . THR A 1 265 ? 20.390 6.791 -10.698 1.00 95.50 265 THR A CA 1
ATOM 2015 C C . THR A 1 265 ? 21.767 6.424 -10.153 1.00 95.50 265 THR A C 1
ATOM 2017 O O . THR A 1 265 ? 22.721 7.162 -10.377 1.00 95.50 265 THR A O 1
ATOM 2020 N N . GLU A 1 266 ? 21.877 5.323 -9.413 1.00 94.75 266 GLU A N 1
ATOM 2021 C CA . GLU A 1 266 ? 23.114 4.885 -8.757 1.00 94.75 266 GLU A CA 1
ATOM 2022 C C . GLU A 1 266 ? 23.758 3.690 -9.471 1.00 94.75 266 GLU A C 1
ATOM 2024 O O . GLU A 1 266 ? 24.810 3.215 -9.049 1.00 94.75 266 GLU A O 1
ATOM 2029 N N . ILE A 1 267 ? 23.154 3.210 -10.564 1.00 93.50 267 ILE A N 1
ATOM 2030 C CA . ILE A 1 267 ? 23.698 2.093 -11.336 1.00 93.50 267 ILE A CA 1
ATOM 2031 C C . ILE A 1 267 ? 25.051 2.489 -11.932 1.00 93.50 267 ILE A C 1
ATOM 2033 O O . ILE A 1 267 ? 25.167 3.459 -12.686 1.00 93.50 267 ILE A O 1
ATOM 2037 N N . GLU A 1 268 ? 26.070 1.683 -11.644 1.00 87.44 268 GLU A N 1
ATOM 2038 C CA . GLU A 1 268 ? 27.369 1.790 -12.295 1.00 87.44 268 GLU A CA 1
ATOM 2039 C C . GLU A 1 268 ? 27.306 1.256 -13.735 1.00 87.44 268 GLU A C 1
ATOM 2041 O O . GLU A 1 268 ? 26.831 0.148 -13.991 1.00 87.44 268 GLU A O 1
ATOM 2046 N N . GLY A 1 269 ? 27.856 2.023 -14.677 1.00 84.81 269 GLY A N 1
ATOM 2047 C CA . GLY A 1 269 ? 27.963 1.637 -16.084 1.00 84.81 269 GLY A CA 1
ATOM 2048 C C . GLY A 1 269 ? 27.119 2.503 -17.018 1.00 84.81 269 GLY A C 1
ATOM 2049 O O . GLY A 1 269 ? 26.015 2.931 -16.693 1.00 84.81 269 GLY A O 1
ATOM 2050 N N . ASP A 1 270 ? 27.666 2.761 -18.206 1.00 88.44 270 ASP A N 1
ATOM 2051 C CA . ASP A 1 270 ? 27.048 3.622 -19.215 1.00 88.44 270 ASP A CA 1
ATOM 2052 C C . ASP A 1 270 ? 25.791 2.967 -19.804 1.00 88.44 270 ASP A C 1
ATOM 2054 O O . ASP A 1 270 ? 25.883 1.975 -20.539 1.00 88.44 270 ASP A O 1
ATOM 2058 N N . ALA A 1 271 ? 24.616 3.510 -19.462 1.00 89.62 271 ALA A N 1
ATOM 2059 C CA . ALA A 1 271 ? 23.318 2.965 -19.868 1.00 89.62 271 ALA A CA 1
ATOM 2060 C C . ALA A 1 271 ? 23.189 1.456 -19.618 1.00 89.62 271 ALA A C 1
ATOM 2062 O O . ALA A 1 271 ? 22.762 0.677 -20.485 1.00 89.62 271 ALA A O 1
ATOM 2063 N N . ALA A 1 272 ? 23.618 1.034 -18.430 1.00 93.94 272 ALA A N 1
ATOM 2064 C CA . ALA A 1 272 ? 23.541 -0.347 -17.978 1.00 93.94 272 ALA A CA 1
ATOM 2065 C C . ALA A 1 272 ? 22.093 -0.854 -17.842 1.00 93.94 272 ALA A C 1
ATOM 2067 O O . ALA A 1 272 ? 21.867 -2.062 -17.884 1.00 93.94 272 ALA A O 1
ATOM 2068 N N . LEU A 1 273 ? 21.105 0.040 -17.741 1.00 97.00 273 LEU A N 1
ATOM 2069 C CA . LEU A 1 273 ? 19.681 -0.286 -17.787 1.00 97.00 273 LEU A CA 1
ATOM 2070 C C . LEU A 1 273 ? 18.954 0.689 -18.718 1.00 97.00 273 LEU A C 1
ATOM 2072 O O . LEU A 1 273 ? 18.967 1.888 -18.487 1.00 97.00 273 LEU A O 1
ATOM 2076 N N . THR A 1 274 ? 18.285 0.188 -19.753 1.00 97.50 274 THR A N 1
ATOM 2077 C CA . THR A 1 274 ? 17.389 0.964 -20.622 1.00 97.50 274 THR A CA 1
ATOM 2078 C C . THR A 1 274 ? 15.976 0.418 -20.503 1.00 97.50 274 THR A C 1
ATOM 2080 O O . THR A 1 274 ? 15.759 -0.786 -20.637 1.00 97.50 274 THR A O 1
ATOM 2083 N N . ILE A 1 275 ? 15.014 1.309 -20.294 1.00 98.38 275 ILE A N 1
ATOM 2084 C CA . ILE A 1 275 ? 13.602 0.991 -20.113 1.00 98.38 275 ILE A CA 1
ATOM 2085 C C . ILE A 1 275 ? 12.821 1.663 -21.236 1.00 98.38 275 ILE A C 1
ATOM 2087 O O . ILE A 1 275 ? 13.033 2.830 -21.563 1.00 98.38 275 ILE A O 1
ATOM 2091 N N . THR A 1 276 ? 11.932 0.913 -21.871 1.00 98.25 276 THR A N 1
ATOM 2092 C CA . THR A 1 276 ? 10.990 1.429 -22.862 1.00 98.25 276 THR A CA 1
ATOM 2093 C C . THR A 1 276 ? 9.595 0.950 -22.510 1.00 98.25 276 THR A C 1
ATOM 2095 O O . THR A 1 276 ? 9.371 -0.249 -22.359 1.00 98.25 276 THR A O 1
ATOM 2098 N N . GLN A 1 277 ? 8.659 1.882 -22.420 1.00 97.06 277 GLN A N 1
ATOM 2099 C CA . GLN A 1 277 ? 7.234 1.635 -22.262 1.00 97.06 277 GLN A CA 1
ATOM 2100 C C . GLN A 1 277 ? 6.544 2.488 -23.324 1.00 97.06 277 GLN A C 1
ATOM 2102 O O . GLN A 1 277 ? 6.497 3.703 -23.199 1.00 97.06 277 GLN A O 1
ATOM 2107 N N . LYS A 1 278 ? 6.097 1.861 -24.420 1.00 92.56 278 LYS A N 1
ATOM 2108 C CA . LYS A 1 278 ? 5.517 2.538 -25.598 1.00 92.56 278 LYS A CA 1
ATOM 2109 C C . LYS A 1 278 ? 6.306 3.798 -26.025 1.00 92.56 278 LYS A C 1
ATOM 2111 O O . LYS A 1 278 ? 7.357 3.658 -26.646 1.00 92.56 278 LYS A O 1
ATOM 2116 N N . ASP A 1 279 ? 5.793 4.998 -25.752 1.00 92.62 279 ASP A N 1
ATOM 2117 C CA . ASP A 1 279 ? 6.389 6.291 -26.111 1.00 92.62 279 ASP A CA 1
ATOM 2118 C C . ASP A 1 279 ? 7.429 6.810 -25.100 1.00 92.62 279 ASP A C 1
ATOM 2120 O O . ASP A 1 279 ? 8.192 7.721 -25.421 1.00 92.62 279 ASP A O 1
ATOM 2124 N N . ILE A 1 280 ? 7.503 6.218 -23.907 1.00 96.56 280 ILE A N 1
ATOM 2125 C CA . ILE A 1 280 ? 8.501 6.526 -22.882 1.00 96.56 280 ILE A CA 1
ATOM 2126 C C . ILE A 1 280 ? 9.743 5.671 -23.123 1.00 96.56 280 ILE A C 1
ATOM 2128 O O . ILE A 1 280 ? 9.683 4.441 -23.171 1.00 96.56 280 ILE A O 1
ATOM 2132 N N . GLN A 1 281 ? 10.899 6.324 -23.219 1.00 96.88 281 GLN A N 1
ATOM 2133 C CA . GLN A 1 281 ? 12.195 5.658 -23.263 1.00 96.88 281 GLN A CA 1
ATOM 2134 C C . GLN A 1 281 ? 13.180 6.399 -22.365 1.00 96.88 281 GLN A C 1
ATOM 2136 O O . GLN A 1 281 ? 13.506 7.559 -22.626 1.00 96.88 281 GLN A O 1
ATOM 2141 N N . VAL A 1 282 ? 13.677 5.704 -21.343 1.00 97.25 282 VAL A N 1
ATOM 2142 C CA . VAL A 1 282 ? 14.663 6.219 -20.388 1.00 97.25 282 VAL A CA 1
ATOM 2143 C C . VAL A 1 282 ? 15.793 5.218 -20.169 1.00 97.25 282 VAL A C 1
ATOM 2145 O O . VAL A 1 282 ? 15.700 4.044 -20.530 1.00 97.25 282 VAL A O 1
ATOM 2148 N N . THR A 1 283 ? 16.889 5.684 -19.591 1.00 97.06 283 THR A N 1
ATOM 2149 C CA . THR A 1 283 ? 18.042 4.862 -19.236 1.00 97.06 283 THR A CA 1
ATOM 2150 C C . THR A 1 283 ? 18.582 5.248 -17.864 1.00 97.06 283 THR A C 1
ATOM 2152 O O . THR A 1 283 ? 18.348 6.357 -17.392 1.00 97.06 283 THR A O 1
ATOM 2155 N N . SER A 1 284 ? 19.328 4.344 -17.236 1.00 95.50 284 SER A N 1
ATOM 2156 C CA . SER A 1 284 ? 20.233 4.646 -16.127 1.00 95.50 284 SER A CA 1
ATOM 2157 C C . SER A 1 284 ? 21.293 5.673 -16.546 1.00 95.50 284 SER A C 1
ATOM 2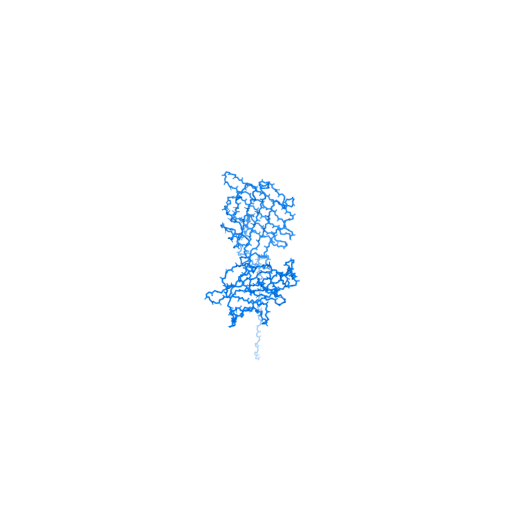159 O O . SER A 1 284 ? 21.393 5.963 -17.746 1.00 95.50 284 SER A O 1
ATOM 2161 N N . PRO A 1 285 ? 22.099 6.209 -15.606 1.00 92.75 285 PRO A N 1
ATOM 2162 C CA . PRO A 1 285 ? 23.113 7.208 -15.916 1.00 92.75 285 PRO A CA 1
ATOM 2163 C C . PRO A 1 285 ? 23.910 6.887 -17.186 1.00 92.75 285 PRO A C 1
ATOM 2165 O O . PRO A 1 285 ? 24.387 5.768 -17.392 1.00 92.75 285 PRO A O 1
ATOM 2168 N N . GLU A 1 286 ? 24.031 7.887 -18.056 1.00 89.00 286 GLU A N 1
ATOM 2169 C CA . GLU A 1 286 ? 24.752 7.791 -19.321 1.00 89.00 286 GLU A CA 1
ATOM 2170 C C . GLU A 1 286 ? 25.683 8.990 -19.490 1.00 89.00 286 GLU A C 1
ATOM 2172 O O . GLU A 1 286 ? 25.325 10.143 -19.262 1.00 89.00 286 GLU A O 1
ATOM 2177 N N . THR A 1 287 ? 26.895 8.694 -19.935 1.00 82.69 287 THR A N 1
ATOM 2178 C CA . THR A 1 287 ? 27.995 9.635 -20.137 1.00 82.69 287 THR A CA 1
ATOM 2179 C C 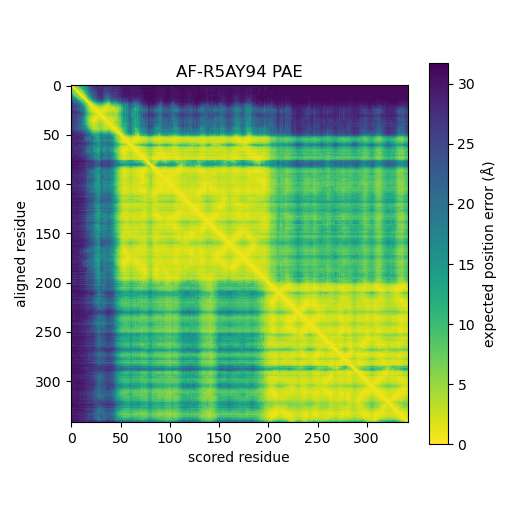. THR A 1 287 ? 27.890 10.415 -21.445 1.00 82.69 287 THR A C 1
ATOM 2181 O O . THR A 1 287 ? 28.392 11.535 -21.528 1.00 82.69 287 THR A O 1
ATOM 2184 N N . SER A 1 288 ? 27.239 9.856 -22.473 1.00 82.75 288 SER A N 1
ATOM 2185 C CA . SER A 1 288 ? 27.145 10.491 -23.796 1.00 82.75 288 SER A CA 1
ATOM 2186 C C . SER A 1 288 ? 26.222 11.715 -23.816 1.00 82.75 288 SER A C 1
ATOM 2188 O O . SER A 1 288 ? 26.351 12.572 -24.691 1.00 82.75 288 SER A O 1
ATOM 2190 N N . GLY A 1 289 ? 25.277 11.782 -22.872 1.00 80.12 289 GLY A N 1
ATOM 2191 C CA . GLY A 1 289 ? 24.248 12.814 -22.786 1.00 80.12 289 GLY A CA 1
ATOM 2192 C C . GLY A 1 289 ? 23.149 12.721 -23.850 1.00 80.12 289 GLY A C 1
ATOM 2193 O O . GLY A 1 289 ? 22.203 13.490 -23.781 1.00 80.12 289 GLY A O 1
ATOM 2194 N N . TYR A 1 290 ? 23.208 11.813 -24.828 1.00 87.44 290 TYR A N 1
ATOM 2195 C CA . TYR A 1 290 ? 22.200 11.766 -25.901 1.00 87.44 290 TYR A CA 1
ATOM 2196 C C . TYR A 1 290 ? 20.931 10.994 -25.537 1.00 87.44 290 TYR A C 1
ATOM 2198 O O . TYR A 1 290 ? 19.889 11.204 -26.159 1.00 87.44 290 TYR A O 1
ATOM 2206 N N . ARG A 1 291 ? 21.012 10.079 -24.567 1.00 93.94 291 ARG A N 1
ATOM 2207 C CA . ARG A 1 291 ? 19.853 9.324 -24.084 1.00 93.94 291 ARG A CA 1
ATOM 2208 C C . ARG A 1 291 ? 19.202 10.035 -22.904 1.00 93.94 291 ARG A C 1
ATOM 2210 O O . ARG A 1 291 ? 19.831 10.822 -22.207 1.00 93.94 291 ARG A O 1
ATOM 2217 N N . ASN A 1 292 ? 17.930 9.726 -22.696 1.00 96.25 292 ASN A N 1
ATOM 2218 C CA . ASN A 1 292 ? 17.133 10.235 -21.590 1.00 96.25 292 ASN A CA 1
ATOM 2219 C C . ASN A 1 292 ? 17.543 9.525 -20.294 1.00 96.25 292 ASN A C 1
ATOM 2221 O O . ASN A 1 292 ? 16.998 8.470 -19.974 1.00 96.25 292 ASN A O 1
ATOM 2225 N N . ALA A 1 293 ? 18.527 10.064 -19.577 1.00 96.75 293 ALA A N 1
ATOM 2226 C CA . ALA A 1 293 ? 18.963 9.510 -18.301 1.00 96.75 293 ALA A CA 1
ATOM 2227 C C . ALA A 1 293 ? 17.942 9.865 -17.214 1.00 96.75 293 ALA A C 1
ATOM 2229 O O . ALA A 1 293 ? 17.792 11.040 -16.878 1.00 96.75 293 ALA A O 1
ATOM 2230 N N . VAL A 1 294 ? 17.221 8.869 -16.695 1.00 96.75 294 VAL A N 1
ATOM 2231 C CA . VAL A 1 294 ? 16.224 9.075 -15.639 1.00 96.75 294 VAL A CA 1
ATOM 2232 C C . VAL A 1 294 ? 16.912 9.607 -14.386 1.00 96.75 294 VAL A C 1
ATOM 2234 O O . VAL A 1 294 ? 18.016 9.186 -14.038 1.00 96.75 294 VAL A O 1
ATOM 2237 N N . ASN A 1 295 ? 16.277 10.564 -13.723 1.00 94.44 295 ASN A N 1
ATOM 2238 C CA . ASN A 1 295 ? 16.831 11.238 -12.547 1.00 94.44 295 ASN A CA 1
ATOM 2239 C C . ASN A 1 295 ? 16.242 10.719 -11.222 1.00 94.44 295 ASN A C 1
ATOM 2241 O O . ASN A 1 295 ? 16.483 11.310 -10.171 1.00 94.44 295 ASN A O 1
ATOM 2245 N N . ASN A 1 296 ? 15.457 9.643 -11.275 1.00 96.69 296 ASN A N 1
ATOM 2246 C CA . ASN A 1 296 ? 14.751 9.057 -10.144 1.00 96.69 296 ASN A CA 1
ATOM 2247 C C . ASN A 1 296 ? 14.478 7.557 -10.392 1.00 96.69 296 ASN A C 1
ATOM 2249 O O . ASN A 1 296 ? 14.877 6.999 -11.417 1.00 96.69 296 ASN A O 1
ATOM 2253 N N . GLY A 1 297 ? 13.777 6.930 -9.451 1.00 96.94 297 GLY A N 1
ATOM 2254 C CA . GLY A 1 297 ? 13.212 5.598 -9.617 1.00 96.94 297 GLY A CA 1
ATOM 2255 C C . GLY A 1 297 ? 14.064 4.472 -9.045 1.00 96.94 297 GLY A C 1
ATOM 2256 O O . GLY A 1 297 ? 15.261 4.615 -8.774 1.00 96.94 297 GLY A O 1
ATOM 2257 N N . THR A 1 298 ? 13.420 3.325 -8.864 1.00 97.62 298 THR A N 1
ATOM 2258 C CA . THR A 1 298 ? 14.035 2.098 -8.359 1.00 97.62 298 THR A CA 1
ATOM 2259 C C . THR A 1 298 ? 13.773 0.939 -9.303 1.00 97.62 298 THR A C 1
ATOM 2261 O O . THR A 1 298 ? 12.767 0.915 -10.011 1.00 97.62 298 THR A O 1
ATOM 2264 N N . ALA A 1 299 ? 14.684 -0.025 -9.315 1.00 97.50 299 ALA A N 1
ATOM 2265 C CA . ALA A 1 299 ? 14.517 -1.247 -10.078 1.00 97.50 299 ALA A CA 1
ATOM 2266 C C . ALA A 1 299 ? 15.038 -2.460 -9.300 1.00 97.50 299 ALA A C 1
ATOM 2268 O O . ALA A 1 299 ? 15.955 -2.354 -8.486 1.00 97.50 299 ALA A O 1
ATOM 2269 N N . SER A 1 300 ? 14.437 -3.610 -9.580 1.00 96.88 300 SER A N 1
ATOM 2270 C CA . SER A 1 300 ? 14.969 -4.943 -9.329 1.00 96.88 300 SER A CA 1
ATOM 2271 C C . SER A 1 300 ? 14.728 -5.784 -10.581 1.00 96.88 300 SER A C 1
ATOM 2273 O O . SER A 1 300 ? 13.640 -5.760 -11.164 1.00 96.88 300 SER A O 1
ATOM 2275 N N . VAL A 1 301 ? 15.765 -6.493 -11.018 1.00 96.94 301 VAL A N 1
ATOM 2276 C CA . VAL A 1 301 ? 15.693 -7.494 -12.083 1.00 96.94 301 VAL A CA 1
ATOM 2277 C C . VAL A 1 301 ? 16.413 -8.724 -11.564 1.00 96.94 301 VAL A C 1
ATOM 2279 O O . VAL A 1 301 ? 17.640 -8.746 -11.481 1.00 96.94 301 VAL A O 1
ATOM 2282 N N . GLU A 1 302 ? 15.657 -9.744 -11.202 1.00 96.81 302 GLU A N 1
ATOM 2283 C CA . GLU A 1 302 ? 16.181 -10.987 -10.651 1.00 96.81 302 GLU A CA 1
ATOM 2284 C C . GLU A 1 302 ? 15.886 -12.147 -11.599 1.00 96.81 302 GLU A C 1
ATOM 2286 O O . GLU A 1 302 ? 14.886 -12.150 -12.316 1.00 96.81 302 GLU A O 1
ATOM 2291 N N . LEU A 1 303 ? 16.797 -13.115 -11.621 1.00 95.88 303 LEU A N 1
ATOM 2292 C CA . LEU A 1 303 ? 16.665 -14.391 -12.308 1.00 95.88 303 LEU A CA 1
ATOM 2293 C C . LEU A 1 303 ? 16.928 -15.489 -11.281 1.00 95.88 303 LEU A C 1
ATOM 2295 O O . LEU A 1 303 ? 18.051 -15.608 -10.774 1.00 95.88 303 LEU A O 1
ATOM 2299 N N . ASP A 1 304 ? 15.893 -16.263 -10.976 1.00 94.69 304 ASP A N 1
ATOM 2300 C CA . ASP A 1 304 ? 15.935 -17.292 -9.945 1.00 94.69 304 ASP A CA 1
ATOM 2301 C C . ASP A 1 304 ? 16.573 -18.608 -10.441 1.00 94.69 304 ASP A C 1
ATOM 2303 O O . ASP A 1 304 ? 16.960 -18.771 -11.604 1.00 94.69 304 ASP A O 1
ATOM 2307 N N . SER A 1 305 ? 16.687 -19.596 -9.548 1.00 93.81 305 SER A N 1
ATOM 2308 C CA . SER A 1 305 ? 17.242 -20.914 -9.888 1.00 93.81 305 SER A CA 1
ATOM 2309 C C . SER A 1 305 ? 16.371 -21.750 -10.835 1.00 93.81 305 SER A C 1
ATOM 2311 O O . SER A 1 305 ? 16.854 -22.749 -11.370 1.00 93.81 305 SER A O 1
ATOM 2313 N N . ASN A 1 306 ? 15.105 -21.377 -11.028 1.00 93.06 306 ASN A N 1
ATOM 2314 C CA . ASN A 1 306 ? 14.167 -22.023 -11.943 1.00 93.06 306 ASN A CA 1
ATOM 2315 C C . ASN A 1 306 ? 14.163 -21.368 -13.338 1.00 93.06 306 ASN A C 1
ATOM 2317 O O . ASN A 1 306 ? 13.450 -21.837 -14.225 1.00 93.06 306 ASN A O 1
ATOM 2321 N N . ASN A 1 307 ? 15.010 -20.357 -13.564 1.00 89.94 307 ASN A N 1
ATOM 2322 C CA . ASN A 1 307 ? 15.020 -19.491 -14.747 1.00 89.94 307 ASN A CA 1
ATOM 2323 C C . ASN A 1 307 ? 13.745 -18.643 -14.902 1.00 89.94 307 ASN A C 1
ATOM 2325 O O . ASN A 1 307 ? 13.331 -18.329 -16.022 1.00 89.94 307 ASN A O 1
ATOM 2329 N N . GLU A 1 308 ? 13.127 -18.269 -13.788 1.00 96.00 308 GLU A N 1
ATOM 2330 C CA . GLU A 1 308 ? 12.047 -17.294 -13.740 1.00 96.00 308 GLU A CA 1
ATOM 2331 C C . GLU A 1 308 ? 12.609 -15.900 -13.461 1.00 96.00 308 GLU A C 1
ATOM 2333 O O . GLU A 1 308 ? 13.532 -15.723 -12.663 1.00 96.00 308 GLU A O 1
ATOM 2338 N N . TYR A 1 309 ? 12.066 -14.907 -14.163 1.00 96.25 309 TYR A N 1
ATOM 2339 C CA . TYR A 1 309 ? 12.412 -13.512 -13.950 1.00 96.25 309 TYR A CA 1
ATOM 2340 C C . TYR A 1 309 ? 11.451 -12.877 -12.946 1.00 96.25 309 TYR A C 1
ATOM 2342 O O . TYR A 1 309 ? 10.235 -13.046 -13.059 1.00 96.25 309 TYR A O 1
ATOM 2350 N N . HIS A 1 310 ? 12.009 -12.079 -12.038 1.00 96.50 310 HIS A N 1
ATOM 2351 C CA . HIS A 1 310 ? 11.272 -11.194 -11.140 1.00 96.50 310 HIS A CA 1
ATOM 2352 C C . HIS A 1 310 ? 11.711 -9.760 -11.419 1.00 96.50 310 HIS A C 1
ATOM 2354 O O . HIS A 1 310 ? 12.852 -9.374 -11.166 1.00 96.50 310 HIS A O 1
ATOM 2360 N N . VAL A 1 311 ? 10.820 -8.983 -12.019 1.00 97.50 311 VAL A N 1
ATOM 2361 C CA . VAL A 1 311 ? 11.068 -7.611 -12.451 1.00 97.50 311 VAL A CA 1
ATOM 2362 C C . VAL A 1 311 ? 10.121 -6.698 -11.695 1.00 97.50 311 VAL A C 1
ATOM 2364 O O . VAL A 1 311 ? 8.908 -6.903 -11.722 1.00 97.50 311 VAL A O 1
ATOM 2367 N N . LEU A 1 312 ? 10.674 -5.671 -11.061 1.00 97.69 312 LEU A N 1
ATOM 2368 C CA . LEU A 1 312 ? 9.920 -4.536 -10.545 1.00 97.69 312 LEU A CA 1
ATOM 2369 C C . LEU A 1 312 ? 10.699 -3.265 -10.858 1.00 97.69 312 LEU A C 1
ATOM 2371 O O . LEU A 1 312 ? 11.832 -3.111 -10.409 1.00 97.69 312 LEU A O 1
ATOM 2375 N N . ILE A 1 313 ? 10.112 -2.372 -11.644 1.00 98.12 313 ILE A N 1
ATOM 2376 C CA . ILE A 1 313 ? 10.715 -1.092 -12.017 1.00 98.12 313 ILE A CA 1
ATOM 2377 C C . ILE A 1 313 ? 9.675 -0.002 -11.803 1.00 98.12 313 ILE A C 1
ATOM 2379 O O . ILE A 1 313 ? 8.583 -0.087 -12.355 1.00 98.12 313 ILE A O 1
ATOM 2383 N N . GLU A 1 314 ? 10.036 1.020 -11.034 1.00 97.75 314 GLU A N 1
ATOM 2384 C CA . GLU A 1 314 ? 9.170 2.149 -10.695 1.00 97.75 314 GLU A CA 1
ATOM 2385 C C . GLU A 1 314 ? 9.948 3.452 -10.894 1.00 97.75 314 GLU A C 1
ATOM 2387 O O . GLU A 1 314 ? 11.018 3.624 -10.305 1.00 97.75 314 GLU A O 1
ATOM 2392 N N . PHE A 1 315 ? 9.449 4.362 -11.731 1.00 97.69 315 PHE A N 1
ATOM 2393 C CA . PHE A 1 315 ? 10.074 5.668 -11.967 1.00 97.69 315 PHE A CA 1
ATOM 2394 C C . PHE A 1 315 ? 9.059 6.703 -12.453 1.00 97.69 315 PHE A C 1
ATOM 2396 O O . PHE A 1 315 ? 8.081 6.372 -13.117 1.00 97.69 315 PHE A O 1
ATOM 2403 N N . ASP A 1 316 ? 9.336 7.972 -12.190 1.00 96.94 316 ASP A N 1
ATOM 2404 C CA . ASP A 1 316 ? 8.664 9.092 -12.834 1.00 96.94 316 ASP A CA 1
ATOM 2405 C C . ASP A 1 316 ? 9.397 9.439 -14.127 1.00 96.94 316 ASP A C 1
ATOM 2407 O O . ASP A 1 316 ? 10.631 9.491 -14.150 1.00 96.94 316 ASP A O 1
ATOM 2411 N N . ASN A 1 317 ? 8.652 9.721 -15.197 1.00 96.69 317 ASN A N 1
ATOM 2412 C CA . ASN A 1 317 ? 9.172 10.157 -16.489 1.00 96.69 317 ASN A CA 1
ATOM 2413 C C . ASN A 1 317 ? 9.739 11.583 -16.401 1.00 96.69 317 ASN A C 1
ATOM 2415 O O . ASN A 1 317 ? 9.190 12.540 -16.954 1.00 96.69 317 ASN A O 1
ATOM 2419 N N . TYR A 1 318 ? 10.851 11.682 -15.682 1.00 96.44 318 TYR A N 1
ATOM 2420 C CA . TYR A 1 318 ? 11.734 12.818 -15.567 1.00 96.44 318 TYR A CA 1
ATOM 2421 C C . TYR A 1 318 ? 13.159 12.367 -15.857 1.00 96.44 318 TYR A C 1
ATOM 2423 O O . TYR A 1 318 ? 13.664 11.392 -15.297 1.00 96.44 318 TYR A O 1
ATOM 2431 N N . TYR A 1 319 ? 13.818 13.075 -16.762 1.00 96.31 319 TYR A N 1
ATOM 2432 C CA . TYR A 1 319 ? 15.144 12.701 -17.221 1.00 96.31 319 TYR A CA 1
ATOM 2433 C C . TYR A 1 319 ? 15.975 13.914 -17.619 1.00 96.31 319 TYR A C 1
ATOM 2435 O O . TYR A 1 319 ? 15.465 15.004 -17.875 1.00 96.31 319 TYR A O 1
ATOM 2443 N N . SER A 1 320 ? 17.277 13.696 -17.722 1.00 95.31 320 SER A N 1
ATOM 2444 C CA . SER A 1 320 ? 18.238 14.669 -18.226 1.00 95.31 320 SER A CA 1
ATOM 2445 C C . SER A 1 320 ? 18.906 14.126 -19.486 1.00 95.31 320 SER A C 1
ATOM 2447 O O . SER A 1 320 ? 19.167 12.929 -19.606 1.00 95.31 320 SER A O 1
ATOM 2449 N N . ASN A 1 321 ? 19.167 15.008 -20.446 1.00 94.88 321 ASN A N 1
ATOM 2450 C CA . ASN A 1 321 ? 19.927 14.703 -21.656 1.00 94.88 321 ASN A CA 1
ATOM 2451 C C . ASN A 1 321 ? 20.645 15.976 -22.154 1.00 94.88 321 ASN A C 1
ATOM 2453 O O . ASN A 1 321 ? 20.664 17.006 -21.485 1.00 94.88 321 ASN A O 1
ATOM 2457 N N . SER A 1 322 ? 21.225 15.941 -23.353 1.00 93.88 322 SER A N 1
ATOM 2458 C CA . SER A 1 322 ? 21.998 17.040 -23.941 1.00 93.88 322 SER A CA 1
ATOM 2459 C C . SER A 1 322 ? 21.188 18.315 -24.189 1.00 93.88 322 SER A C 1
ATOM 2461 O O . SER A 1 322 ? 21.768 19.358 -24.480 1.00 93.88 322 SER A O 1
ATOM 2463 N N . TYR A 1 323 ? 19.858 18.235 -24.124 1.00 92.25 323 TYR A N 1
ATOM 2464 C CA . TYR A 1 323 ? 18.943 19.350 -24.349 1.00 92.25 323 TYR A CA 1
ATOM 2465 C C . TYR A 1 323 ? 18.469 20.018 -23.052 1.00 92.25 323 TYR A C 1
ATOM 2467 O O . TYR A 1 323 ? 17.888 21.100 -23.125 1.00 92.25 323 TYR A O 1
ATOM 2475 N N . GLY A 1 324 ? 18.716 19.421 -21.883 1.00 93.12 324 GLY A N 1
ATOM 2476 C CA . GLY A 1 324 ? 18.331 20.003 -20.602 1.00 93.12 324 GLY A CA 1
ATOM 2477 C C . GLY A 1 324 ? 18.224 18.992 -19.466 1.00 93.12 324 GLY A C 1
ATOM 2478 O O . GLY A 1 324 ? 18.447 17.793 -19.634 1.00 93.12 324 GLY A O 1
ATOM 2479 N N . GLU A 1 325 ? 17.850 19.511 -18.303 1.00 93.25 325 GLU A N 1
ATOM 2480 C CA . GLU A 1 325 ? 17.635 18.752 -17.072 1.00 93.25 325 GLU A CA 1
ATOM 2481 C C . GLU A 1 325 ? 16.143 18.712 -16.725 1.00 93.25 325 GLU A C 1
ATOM 2483 O O . GLU A 1 325 ? 15.410 19.648 -17.053 1.00 93.25 325 GLU A O 1
ATOM 2488 N N . ASN A 1 326 ? 15.708 17.652 -16.034 1.00 91.56 326 ASN A N 1
ATOM 2489 C CA . ASN A 1 326 ? 14.323 17.463 -15.574 1.00 91.56 326 ASN A CA 1
ATOM 2490 C C . ASN A 1 326 ? 13.277 17.614 -16.699 1.00 91.56 326 ASN A C 1
ATOM 2492 O O . ASN A 1 326 ? 12.199 18.175 -16.503 1.00 91.56 326 ASN A O 1
ATOM 2496 N N . LEU A 1 327 ? 13.618 17.126 -17.892 1.00 94.12 327 LEU A N 1
ATOM 2497 C CA . LEU A 1 327 ? 12.710 16.988 -19.027 1.00 94.12 327 LEU A CA 1
ATOM 2498 C C . LEU A 1 327 ? 11.714 15.850 -18.772 1.00 94.12 327 LEU A C 1
ATOM 2500 O O . LEU A 1 327 ? 11.944 15.025 -17.896 1.00 94.12 327 LEU A O 1
ATOM 2504 N N . GLY A 1 328 ? 10.656 15.771 -19.579 1.00 93.44 328 GLY A N 1
ATOM 2505 C CA . GLY A 1 328 ? 9.611 14.752 -19.465 1.00 93.44 328 GLY A CA 1
ATOM 2506 C C . GLY A 1 328 ? 8.263 15.354 -19.072 1.00 93.44 328 GLY A C 1
ATOM 2507 O O . GLY A 1 328 ? 8.071 16.568 -19.162 1.00 93.44 328 GLY A O 1
ATOM 2508 N N . ASP A 1 329 ? 7.318 14.501 -18.690 1.00 93.69 329 ASP A N 1
ATOM 2509 C CA . ASP A 1 329 ? 5.930 14.883 -18.391 1.00 93.69 329 ASP A CA 1
ATOM 2510 C C . ASP A 1 329 ? 5.434 14.403 -17.021 1.00 93.69 329 ASP A C 1
ATOM 2512 O O . ASP A 1 329 ? 4.269 14.612 -16.684 1.00 93.69 329 ASP A O 1
ATOM 2516 N N . GLY A 1 330 ? 6.311 13.788 -16.223 1.00 93.69 330 GLY A N 1
ATOM 2517 C CA . GLY A 1 330 ? 5.993 13.383 -14.857 1.00 93.69 330 GLY A CA 1
ATOM 2518 C C . GLY A 1 330 ? 5.010 12.224 -14.738 1.00 93.69 330 GLY A C 1
ATOM 2519 O O . GLY A 1 330 ? 4.475 12.012 -13.653 1.00 93.69 330 GLY A O 1
ATOM 2520 N N . ARG A 1 331 ? 4.759 11.472 -15.817 1.00 96.19 331 ARG A N 1
ATOM 2521 C CA . ARG A 1 331 ? 4.032 10.200 -15.724 1.00 96.19 331 ARG A CA 1
ATOM 2522 C C . ARG A 1 331 ? 4.787 9.222 -14.827 1.00 96.19 331 ARG A C 1
ATOM 2524 O O . ARG A 1 331 ? 5.977 9.009 -15.044 1.00 96.19 331 ARG A O 1
ATOM 2531 N N . HIS A 1 332 ? 4.097 8.601 -13.880 1.00 97.44 332 HIS A N 1
ATOM 2532 C CA . HIS A 1 332 ? 4.664 7.547 -13.044 1.00 97.44 332 HIS A CA 1
ATOM 2533 C C . HIS A 1 332 ? 4.488 6.195 -13.737 1.00 97.44 332 HIS A C 1
ATOM 2535 O O . HIS A 1 332 ? 3.379 5.852 -14.145 1.00 97.44 332 HIS A O 1
ATOM 2541 N N . VAL A 1 333 ? 5.567 5.436 -13.899 1.00 98.12 333 VAL A N 1
ATOM 2542 C CA . VAL A 1 333 ? 5.587 4.158 -14.615 1.00 98.12 333 VAL A CA 1
ATOM 2543 C C . VAL A 1 333 ? 5.973 3.046 -13.654 1.00 98.12 333 VAL A C 1
ATOM 2545 O O . VAL A 1 333 ? 7.031 3.102 -13.033 1.00 98.12 333 VAL A O 1
ATOM 2548 N N . ILE A 1 334 ? 5.140 2.010 -13.610 1.00 97.88 334 ILE A N 1
ATOM 2549 C CA . ILE A 1 334 ? 5.353 0.775 -12.859 1.00 97.88 334 ILE A CA 1
ATOM 2550 C C . ILE A 1 334 ? 5.372 -0.378 -13.862 1.00 97.88 334 ILE A C 1
ATOM 2552 O O . ILE A 1 334 ? 4.433 -0.547 -14.640 1.00 97.88 334 ILE A O 1
ATOM 2556 N N . ILE A 1 335 ? 6.433 -1.179 -13.853 1.00 98.50 335 ILE A N 1
ATOM 2557 C CA . ILE A 1 335 ? 6.544 -2.424 -14.618 1.00 98.50 335 ILE A CA 1
ATOM 2558 C C . ILE A 1 335 ? 6.767 -3.546 -13.615 1.00 98.50 335 ILE A C 1
ATOM 2560 O O . ILE A 1 335 ? 7.783 -3.539 -12.917 1.00 98.50 335 ILE A O 1
ATOM 2564 N N . SER A 1 336 ? 5.860 -4.522 -13.577 1.00 97.88 336 SER A N 1
ATOM 2565 C CA . SER A 1 336 ? 6.019 -5.719 -12.760 1.00 97.88 336 SER A CA 1
ATOM 2566 C C . SER A 1 336 ? 5.811 -6.996 -13.565 1.00 97.88 336 SER A C 1
ATOM 2568 O O . SER A 1 336 ? 4.905 -7.111 -14.392 1.00 97.88 336 SER A O 1
ATOM 2570 N N . PHE A 1 337 ? 6.699 -7.962 -13.352 1.00 97.50 337 PHE A N 1
ATOM 2571 C CA . PHE A 1 337 ? 6.587 -9.286 -13.941 1.00 97.50 337 PHE A CA 1
ATOM 2572 C C . PHE A 1 337 ? 7.241 -10.332 -13.045 1.00 97.50 337 PHE A C 1
ATOM 2574 O O . PHE A 1 337 ? 8.386 -10.176 -12.635 1.00 97.50 337 PHE A O 1
ATOM 2581 N N . ASN A 1 338 ? 6.528 -11.425 -12.812 1.00 96.00 338 ASN A N 1
ATOM 2582 C CA . ASN A 1 338 ? 6.987 -12.610 -12.115 1.00 96.00 338 ASN A CA 1
ATOM 2583 C C . ASN A 1 338 ? 6.647 -13.840 -12.965 1.00 96.00 338 ASN A C 1
ATOM 2585 O O . ASN A 1 338 ? 5.473 -14.115 -13.239 1.00 96.00 338 ASN A O 1
ATOM 2589 N N . GLY A 1 339 ? 7.673 -14.579 -13.383 1.00 95.56 339 GLY A N 1
ATOM 2590 C CA . GLY A 1 339 ? 7.512 -15.886 -14.016 1.00 95.56 339 GLY A CA 1
ATOM 2591 C C . GLY A 1 339 ? 8.550 -16.202 -15.087 1.00 95.56 339 GLY A C 1
ATOM 2592 O O . GLY A 1 339 ? 9.516 -15.474 -15.317 1.00 95.56 339 GLY A O 1
ATOM 2593 N N . ALA A 1 340 ? 8.349 -17.326 -15.769 1.00 94.06 340 ALA A N 1
ATOM 2594 C CA . ALA A 1 340 ? 9.237 -17.766 -16.837 1.00 94.06 340 ALA A CA 1
ATOM 2595 C C . ALA A 1 340 ? 9.219 -16.811 -18.045 1.00 94.06 340 ALA A C 1
ATOM 2597 O O . ALA A 1 340 ? 8.157 -16.407 -18.531 1.00 94.06 340 ALA A O 1
ATOM 2598 N N . ALA A 1 341 ? 10.401 -16.519 -18.589 1.00 89.69 341 ALA A N 1
ATOM 2599 C CA . ALA A 1 341 ? 10.532 -15.879 -19.894 1.00 89.69 341 ALA A CA 1
ATOM 2600 C C . ALA A 1 341 ? 10.698 -16.931 -21.003 1.00 89.69 341 ALA A C 1
ATOM 2602 O O . ALA A 1 341 ? 11.382 -17.939 -20.826 1.00 89.69 341 ALA A O 1
ATOM 2603 N N . LYS A 1 342 ? 10.051 -16.685 -22.144 1.00 84.81 342 LYS A N 1
ATOM 2604 C CA . LYS A 1 342 ? 10.102 -17.522 -23.351 1.00 84.81 342 LYS A CA 1
ATOM 2605 C C . LYS A 1 342 ? 11.341 -17.263 -24.198 1.00 84.81 342 LYS A C 1
ATOM 2607 O O . LYS A 1 342 ? 11.782 -16.087 -24.262 1.00 84.81 342 LYS A O 1
#

Secondary structure (DSSP, 8-state):
----------------------EEEEE-TTS-EEEEEGGG-------------SEEEE-TTSPPEEES----EEEEPPSSTTSPEEEEEESS--SSTGGGGGSSEEEEEEE-TTTTT-TTEETTT-GGGEEEEEEEEETTEEEEEE--EEEEEEEEEE-TTT--EEEEEEEEETTS-EEEEEEEE-PEEES--GGGSPPPPP-SEEEEE-TTS-EEEEEE--EEEEEE-TTT--EEEEEE-TTS-EEEEEEE-TTTTT--SEEGGG--STT-EEEEETTEEEES--SSS-S-EESS-EEEEEE-TTSEEEEEEEEEEEEEETTEEEEEEEEEEEEEEEEEB-

Sequence (342 aa):
MKSIISTLAILTAFTASAEIRETMNVNLADGTTVTYNVKDVTNVTFESKEIREAFTITPAGGEKVIYETIPTMLRVVPGEEASSIEFGFGTVEAATGADLVAGEYGVWLRISPTKFGVADLNLAENPDSYLLTVMKYQDGQVAETYEKVTEGTLTTAINQKTKVVTLKLSATFEDGTLVTADYTGVPTTIETLDGIVPTKQYGNEVIVLNGDGSEMSHYMVSYVRASVSSYSGKTTLKGYDEFDDEVFRVVTDNTVINQGKFNITEIEGDAALTITQKDIQVTSPETSGYRNAVNNGTASVELDSNNEYHVLIEFDNYYSNSYGENLGDGRHVIISFNGAAK

Solvent-accessible surface area (backbone atoms only — not comparable to full-atom values): 18918 Å² total; per-residue (Å²): 133,84,88,85,89,85,84,87,83,82,82,81,79,80,81,80,78,84,78,90,77,63,69,44,76,46,76,45,93,90,73,48,73,52,77,41,56,49,92,77,56,89,77,86,85,85,83,86,76,88,76,56,72,19,28,36,42,27,47,58,96,52,72,75,47,77,31,67,54,62,68,28,44,38,28,34,73,50,94,46,90,85,39,49,42,34,38,39,36,29,68,29,68,52,90,49,29,48,45,25,36,79,18,56,30,35,37,44,37,36,33,32,53,92,56,59,57,36,73,64,38,50,44,53,84,40,58,92,46,48,47,52,40,38,34,34,35,51,98,65,34,77,73,45,78,47,61,55,63,63,40,37,37,37,29,36,40,70,42,85,86,78,52,33,34,39,40,38,40,37,38,27,32,77,81,54,29,35,38,37,35,54,48,76,45,68,55,50,78,40,92,62,56,72,42,53,62,51,78,86,81,75,61,43,29,36,43,32,22,41,72,85,67,49,80,72,48,77,44,58,45,66,47,34,40,58,47,68,39,90,86,79,59,30,37,36,41,34,32,18,31,92,83,71,47,73,56,35,37,42,37,32,32,69,79,55,49,64,66,52,79,44,51,36,59,71,49,81,52,73,47,34,36,34,44,34,43,81,92,48,62,35,22,22,39,52,84,84,30,81,56,38,18,29,75,49,36,38,33,29,41,35,68,51,98,85,61,26,36,41,36,41,37,41,34,48,42,32,20,31,34,79,88,46,70,76,40,76,78,43,35,35,38,38,41,29,37,74,44,66,52,85

Foldseek 3Di:
DDDDDDDDDDDDDDPPDDDDWDWDWDQDPVRDIDIDGPVPDPDDDDDDDDQQQQKWKAAQVRDIDGDSDFQAKEWEDDPDLQAWIKIKTARDHDQALQRRLVGQKMKIKTFGNVCAQPFFPWCQVCVVGMWIWMFGHDPSAGPDIFTAFNTWTWHWDADPVQRWIWIWIWTAGPSRMTITHTDTGHHNYDNDNVNNHPDDDDAQKKWKAALVRHTPDIAHFPAWAWDADPVQRWIKIFTAGPVRDTQKIKIAHPVQEPPAKDKLQPDPDAQRIWIDGPVQTEGRDHDQQAGFHAPTWMWYWYQDPVRKIWIWTWGFSFGGGPVGHRDGRRIIMIGTDTTHHD

Radius of gyration: 33.36 Å; Cα contacts (8 Å, |Δi|>4): 781; chains: 1; bounding box: 118×84×67 Å

Nearest PDB structures (foldseek):
  5jr8-assembly2_B  TM=2.934E-01  e=1.393E+00  Homo sapiens
  4kca-assembly1_A  TM=1.666E-01  e=3.037E-01  Bos taurus
  3kf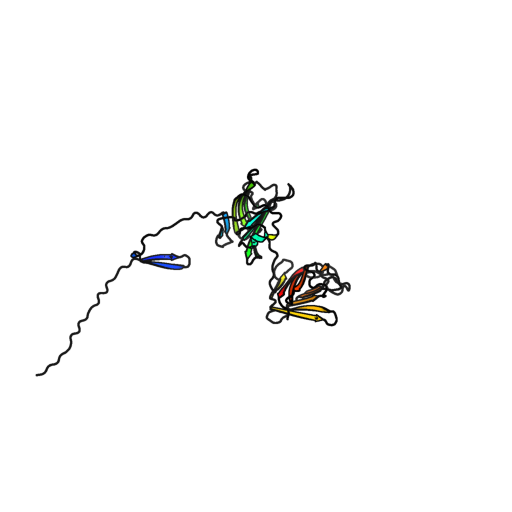i-assembly1_A  TM=3.951E-01  e=4.046E+00  Mus musculus
  3i0a-assembly2_B  TM=2.998E-01  e=4.478E+00  Homo sapiens
  2l9c-assembly1_A  TM=3.761E-01  e=5.772E+00  Mus musculus